Protein 5MUZ (pdb70)

Secondary structure (DSSP, 8-state):
--EEEEEE--SSS-BTTBEEEEEEETT-SS--EEEEEEEEETTEEEEEEEEEE-TTS-HHHHHHHHHHHHHHH-S-HHHHTT--GGG-EEEE-/--GGGEEEEEE--SSS-BTTBEEEEEEETT-SS--EEEEEEEEETTEEEEEEEEEE-TTS-HHHHHHHHHHHHHHH-S-HHHHTT--GGG-EEEE--

InterPro domains:
  IPR007099 RNA-directed RNA polymerase, negative-strand RNA virus [PS50525] (1105-1312)
  IPR010453 RNA polymerase, arenaviral [PF06317] (458-1581)
  IPR026382 RNA endonuclease, cap-snatching, arenaviral [PF17296] (30-170)

Nearest PDB structures (foldseek):
  5muz-assembly1_A  TM=1.011E+00  e=1.855E-19  CAS virus
  5muy-assembly1_B  TM=9.492E-01  e=3.548E-17  CAS virus
  5ts4-assembly3_C  TM=5.296E-01  e=3.325E-01  synthetic construct
  8bk2-assembly2_B  TM=4.021E-01  e=2.460E+00  Neisseria meningitidis serogroup B
  5muz-assembly1_A  TM=9.928E-01  e=2.607E-17  CAS virus

B-factor: mean 47.89, std 15.89, range [22.08, 108.82]

Solvent-accessible surface area: 10786 Å² total; per-residue (Å²): 125,134,29,62,83,36,119,20,10,42,18,138,126,46,14,141,41,73,8,3,19,2,0,10,36,129,144,29,173,56,27,7,2,0,8,3,43,7,45,105,71,183,94,37,23,82,16,109,5,30,0,3,0,30,116,73,88,74,32,79,100,6,3,87,62,0,23,123,18,0,49,118,77,16,100,60,50,115,9,1,77,139,11,116,66,79,93,14,91,53,61,84,111,112,40,88,100,101,9,53,68,121,117,80,15,41,18,129,134,54,76,185,44,85,10,33,17,26,0,5,41,124,118,25,202,77,102,2,11,0,34,2,62,4,43,108,66,181,62,30,26,72,13,91,5,45,0,18,0,39,113,72,85,67,30,97,111,0,0,76,61,0,3,86,3,0,6,54,87,9,93,59,21,82,9,1,4,35,10,32,68,78,73,16,125,54,69,83,94,186

Organism: NCBI:txid1223561

Sequence (190 aa):
NLFDYQFTGTPEEPIKGYWTTTISYRDSKPKKISLTIRQEFVEGGVESQAVLATVVGRPHLQDFLLLKRKHLEYSDYPESIDLIEFGDVKVIEKGDQNLFDYQFTGTPEEPIKGYWTTTISYRDSKPKISLTIRQEFVEGGVESQAVLATVVGRPHLQDFLLLKRKHLEYSDYPESIDLIEEFGDVKVIEKT

Foldseek 3Di:
DFKDKDKDADQVGHDVQKIKIKIWGPPDVVTFIKMWMWGDDPPGIAIAIETEEAPPDPQQVSCVVNLVVCLVVDPRNVNSVPDHPVRYHYHHD/DPCVQKDKDKAAAQVGADVQKIKIKIWGPPPVQIWIKMWIWGDDPPGIAIAIEIEGAPPDPVQVSVVVNLVVCLVVHPCNVNSVPDHPVRYHYHHDD

Radius of gyration: 17.19 Å; Cα contacts (8 Å, |Δi|>4): 342; chains: 2; bounding box: 42×49×37 Å

Structure (mmCIF, N/CA/C/O backbone):
data_5MUZ
#
_entry.id   5MUZ
#
_cell.length_a   74.830
_cell.length_b   42.870
_cell.length_c   70.830
_cell.angle_alpha   90.00
_cell.angle_beta   114.44
_cell.angle_gamma   90.00
#
_symmetry.space_group_name_H-M   'C 1 2 1'
#
loop_
_entity.id
_entity.type
_entity.pdbx_description
1 polymer 'L protein'
2 water water
#
loop_
_atom_site.group_PDB
_atom_site.id
_atom_site.type_symbol
_atom_site.label_atom_id
_atom_site.label_alt_id
_atom_site.label_comp_id
_atom_site.label_asym_id
_atom_site.label_entity_id
_atom_site.label_seq_id
_atom_site.pdbx_PDB_ins_code
_atom_site.Cartn_x
_atom_site.Cartn_y
_atom_site.Cartn_z
_atom_site.occupancy
_atom_site.B_iso_or_equiv
_atom_site.auth_seq_id
_atom_site.auth_comp_id
_atom_site.auth_asym_id
_atom_site.auth_atom_id
_atom_site.pdbx_PDB_model_num
ATOM 1 N N . ASN A 1 9 ? 39.396 -8.004 98.414 1.00 69.75 1800 ASN A N 1
ATOM 2 C CA . ASN A 1 9 ? 39.042 -7.459 97.112 1.00 64.69 1800 ASN A CA 1
ATOM 3 C C . ASN A 1 9 ? 38.254 -8.506 96.325 1.00 59.89 1800 ASN A C 1
ATOM 4 O O . ASN A 1 9 ? 37.933 -9.576 96.846 1.00 48.41 1800 ASN A O 1
ATOM 9 N N . LEU A 1 10 ? 37.955 -8.183 95.063 1.00 62.51 1801 LEU A N 1
ATOM 10 C CA . LEU A 1 10 ? 36.991 -8.917 94.248 1.00 68.00 1801 LEU A CA 1
ATOM 11 C C . LEU A 1 10 ? 37.600 -9.470 92.959 1.00 66.15 1801 LEU A C 1
ATOM 12 O O . LEU A 1 10 ? 36.869 -9.768 92.011 1.00 60.17 1801 LEU A O 1
ATOM 17 N N . PHE A 1 11 ? 38.919 -9.609 92.900 1.00 68.43 1802 PHE A N 1
ATOM 18 C CA . PHE A 1 11 ? 39.597 -10.053 91.691 1.00 63.92 1802 PHE A CA 1
ATOM 19 C C . PHE A 1 11 ? 40.684 -11.043 92.081 1.00 61.05 1802 PHE A C 1
ATOM 20 O O . PHE A 1 11 ? 41.229 -10.979 93.185 1.00 64.60 1802 PHE A O 1
ATOM 28 N N . ASP A 1 12 ? 40.982 -11.970 91.175 1.00 53.89 1803 ASP A N 1
ATOM 29 C CA . ASP A 1 12 ? 42.104 -12.880 91.353 1.00 51.23 1803 ASP A CA 1
ATOM 30 C C . ASP A 1 12 ? 43.269 -12.444 90.478 1.00 51.96 1803 ASP A C 1
ATOM 31 O O . ASP A 1 12 ? 43.074 -11.963 89.361 1.00 46.95 1803 ASP A O 1
ATOM 36 N N . TYR A 1 13 ? 44.481 -12.621 90.992 1.00 52.56 1804 TYR A N 1
ATOM 37 C CA . TYR A 1 13 ? 45.675 -12.080 90.366 1.00 47.87 1804 TYR A CA 1
ATOM 38 C C . TYR A 1 13 ? 46.730 -13.165 90.252 1.00 45.97 1804 TYR A C 1
ATOM 39 O O . TYR A 1 13 ? 46.887 -13.982 91.161 1.00 45.07 1804 TYR A O 1
ATOM 48 N N . GLN A 1 14 ? 47.453 -13.171 89.135 1.00 46.82 1805 GLN A N 1
ATOM 49 C CA . GLN A 1 14 ? 48.677 -13.948 89.053 1.00 46.06 1805 GLN A CA 1
ATOM 50 C C . GLN A 1 14 ? 49.645 -13.274 88.100 1.00 40.69 1805 GLN A C 1
ATOM 51 O O . GLN A 1 14 ? 49.248 -12.488 87.233 1.00 31.74 1805 GLN A O 1
ATOM 57 N N . PHE A 1 15 ? 50.920 -13.601 88.258 1.00 36.02 1806 PHE A N 1
ATOM 58 C CA . PHE A 1 15 ? 51.921 -13.138 87.317 1.00 36.85 1806 PHE A CA 1
ATOM 59 C C . PHE A 1 15 ? 52.963 -14.223 87.114 1.00 41.08 1806 PHE A C 1
ATOM 60 O O . PHE A 1 15 ? 53.196 -15.060 87.991 1.00 41.98 1806 PHE A O 1
ATOM 68 N N . THR A 1 16 ? 53.592 -14.205 85.944 1.00 37.65 1807 THR A N 1
ATOM 69 C CA . THR A 1 16 ? 54.680 -15.125 85.635 1.00 37.00 1807 THR A CA 1
ATOM 70 C C . THR A 1 16 ? 55.786 -14.310 84.991 1.00 38.27 1807 THR A C 1
ATOM 71 O O . THR A 1 16 ? 55.586 -13.744 83.909 1.00 35.70 1807 THR A O 1
ATOM 75 N N . GLY A 1 17 ? 56.936 -14.243 85.660 1.00 36.34 1808 GLY A N 1
ATOM 76 C CA . GLY A 1 17 ? 58.021 -13.386 85.246 1.00 37.47 1808 GLY A CA 1
ATOM 77 C C . GLY A 1 17 ? 57.810 -11.976 85.764 1.00 41.41 1808 GLY A C 1
ATOM 78 O O . GLY A 1 17 ? 56.735 -11.597 86.230 1.00 34.69 1808 GLY A O 1
ATOM 79 N N . THR A 1 18 ? 58.872 -11.191 85.685 1.00 37.22 1809 THR A N 1
ATOM 80 C CA . THR A 1 18 ? 58.908 -9.793 86.083 1.00 41.18 1809 THR A CA 1
ATOM 81 C C . THR A 1 18 ? 59.783 -9.038 85.099 1.00 40.24 1809 THR A C 1
ATOM 82 O O . THR A 1 18 ? 60.569 -9.650 84.367 1.00 42.72 1809 THR A O 1
ATOM 86 N N . PRO A 1 19 ? 59.689 -7.704 85.068 1.00 42.10 1810 PRO A N 1
ATOM 87 C CA . PRO A 1 19 ? 60.599 -6.930 84.205 1.00 37.55 1810 PRO A CA 1
ATOM 88 C C . PRO A 1 19 ? 62.071 -7.147 84.507 1.00 46.84 1810 PRO A C 1
ATOM 89 O O . PRO A 1 19 ? 62.888 -7.108 83.578 1.00 51.35 1810 PRO A O 1
ATOM 93 N N . GLU A 1 20 ? 62.442 -7.386 85.763 1.00 47.54 1811 GLU A N 1
ATOM 94 C CA . GLU A 1 20 ? 63.853 -7.607 86.054 1.00 58.03 1811 GLU A CA 1
ATOM 95 C C . GLU A 1 20 ? 64.276 -9.028 85.725 1.00 62.69 1811 GLU A C 1
ATOM 96 O O . GLU A 1 20 ? 65.450 -9.259 85.414 1.00 72.68 1811 GLU A O 1
ATOM 102 N N . GLU A 1 21 ? 63.355 -9.990 85.811 1.00 51.00 1812 GLU A N 1
ATOM 103 C CA . GLU A 1 21 ? 63.640 -11.388 85.488 1.00 53.85 1812 GLU A CA 1
ATOM 104 C C . GLU A 1 21 ? 62.610 -11.913 84.495 1.00 49.45 1812 GLU A C 1
ATOM 105 O O . GLU A 1 21 ? 61.776 -12.759 84.834 1.00 50.43 1812 GLU A O 1
ATOM 111 N N . PRO A 1 22 ? 62.637 -11.424 83.258 1.00 44.71 1813 PRO A N 1
ATOM 112 C CA . PRO A 1 22 ? 61.675 -11.895 82.259 1.00 40.55 1813 PRO A CA 1
ATOM 113 C C . PRO A 1 22 ? 61.921 -13.353 81.913 1.00 46.97 1813 PRO A C 1
ATOM 114 O O . PRO A 1 22 ? 63.014 -13.893 82.074 1.00 49.02 1813 PRO A O 1
ATOM 118 N N . ILE A 1 23 ? 60.873 -13.995 81.428 1.00 48.49 1814 ILE A N 1
ATOM 119 C CA . ILE A 1 23 ? 60.950 -15.370 80.956 1.00 49.79 1814 ILE A CA 1
ATOM 120 C C . ILE A 1 23 ? 61.046 -15.297 79.440 1.00 53.68 1814 ILE A C 1
ATOM 121 O O . ILE A 1 23 ? 60.068 -14.966 78.761 1.00 50.68 1814 ILE A O 1
ATOM 126 N N . LYS A 1 24 ? 62.239 -15.577 78.915 1.00 56.11 1815 LYS A N 1
ATOM 127 C CA . LYS A 1 24 ? 62.521 -15.453 77.488 1.00 55.05 1815 LYS A CA 1
ATOM 128 C C . LYS A 1 24 ? 62.109 -14.077 76.969 1.00 48.75 1815 LYS A C 1
ATOM 129 O O . LYS A 1 24 ? 61.500 -13.938 75.908 1.00 50.90 1815 LYS A O 1
ATOM 135 N N . GLY A 1 25 ? 62.434 -13.048 77.745 1.00 41.58 1816 GLY A N 1
ATOM 136 C CA . GLY A 1 25 ? 62.196 -11.674 77.364 1.00 47.14 1816 GLY A CA 1
ATOM 137 C C . GLY A 1 25 ? 60.807 -11.140 77.640 1.00 45.80 1816 GLY A C 1
ATOM 138 O O . GLY A 1 25 ? 60.558 -9.961 77.369 1.00 46.37 1816 GLY A O 1
ATOM 139 N N . TYR A 1 26 ? 59.905 -11.948 78.188 1.00 45.68 1817 TYR A N 1
ATOM 140 C CA . TYR A 1 26 ? 58.525 -11.546 78.425 1.00 39.36 1817 TYR A CA 1
ATOM 141 C C . TYR A 1 26 ? 58.187 -11.660 79.901 1.00 32.62 1817 TYR A C 1
ATOM 142 O O . TYR A 1 26 ? 58.781 -12.452 80.635 1.00 36.36 1817 TYR A O 1
ATOM 151 N N . TRP A 1 27 ? 57.194 -10.878 80.323 1.00 36.11 1818 TRP A N 1
ATOM 152 C CA . TRP A 1 27 ? 56.507 -11.134 81.580 1.00 29.91 1818 TRP A CA 1
ATOM 153 C C . TRP A 1 27 ? 55.011 -10.901 81.396 1.00 31.43 1818 TRP A C 1
ATOM 154 O O . TRP A 1 27 ? 54.583 -10.125 80.538 1.00 30.54 1818 TRP A O 1
ATOM 165 N N . THR A 1 28 ? 54.221 -11.592 82.201 1.00 28.52 1819 THR A N 1
ATOM 166 C CA . THR A 1 28 ? 52.780 -11.600 82.029 1.00 30.02 1819 THR A CA 1
ATOM 167 C C . THR A 1 28 ? 52.074 -11.412 83.364 1.00 30.72 1819 THR A C 1
ATOM 168 O O . THR A 1 28 ? 52.557 -11.874 84.405 1.00 30.79 1819 THR A O 1
ATOM 172 N N . THR A 1 29 ? 50.919 -10.733 83.334 1.00 25.33 1820 THR A N 1
ATOM 173 C CA . THR A 1 29 ? 50.053 -10.601 84.502 1.00 24.45 1820 THR A CA 1
ATOM 174 C C . THR A 1 29 ? 48.631 -10.944 84.057 1.00 28.43 1820 THR A C 1
ATOM 175 O O . THR A 1 29 ? 48.243 -10.621 82.936 1.00 27.23 1820 THR A O 1
ATOM 179 N N . THR A 1 30 ? 47.877 -11.622 84.917 1.00 29.60 1821 THR A N 1
ATOM 180 C CA . THR A 1 30 ? 46.501 -12.005 84.616 1.00 34.29 1821 THR A CA 1
ATOM 181 C C . THR A 1 30 ? 45.617 -11.591 85.774 1.00 33.21 1821 THR A C 1
ATOM 182 O O . THR A 1 30 ? 45.954 -11.834 86.937 1.00 34.77 1821 THR A O 1
ATOM 186 N N . ILE A 1 31 ? 44.499 -10.949 85.462 1.00 27.20 1822 ILE A N 1
ATOM 187 C CA . ILE A 1 31 ? 43.547 -10.508 86.468 1.00 29.72 1822 ILE A CA 1
ATOM 188 C C . ILE A 1 31 ? 42.202 -11.028 85.995 1.00 34.31 1822 ILE A C 1
ATOM 189 O O . ILE A 1 31 ? 41.917 -10.997 84.795 1.00 34.01 1822 ILE A O 1
ATOM 194 N N . SER A 1 32 ? 41.422 -11.589 86.911 1.00 44.05 1823 SER A N 1
ATOM 195 C CA . SER A 1 32 ? 40.188 -12.248 86.520 1.00 46.19 1823 SER A CA 1
ATOM 196 C C . SER A 1 32 ? 39.110 -12.006 87.560 1.00 49.47 1823 SER A C 1
ATOM 197 O O . SER A 1 32 ? 39.381 -11.697 88.726 1.00 39.48 1823 SER A O 1
ATOM 200 N N . TYR A 1 33 ? 37.870 -12.134 87.101 1.00 56.16 1824 TYR A N 1
ATOM 201 C CA . TYR A 1 33 ? 36.721 -12.125 87.986 1.00 54.08 1824 TYR A CA 1
ATOM 202 C C . TYR A 1 33 ? 36.756 -13.371 88.863 1.00 49.22 1824 TYR A C 1
ATOM 203 O O . TYR A 1 33 ? 36.728 -14.494 88.344 1.00 42.34 1824 TYR A O 1
ATOM 212 N N . ARG A 1 34 ? 36.791 -13.174 90.182 1.00 50.64 1825 ARG A N 1
ATOM 213 C CA . ARG A 1 34 ? 36.799 -14.302 91.109 1.00 64.54 1825 ARG A CA 1
ATOM 214 C C . ARG A 1 34 ? 35.577 -15.186 90.873 1.00 71.22 1825 ARG A C 1
ATOM 215 O O . ARG A 1 34 ? 34.450 -14.693 90.722 1.00 63.14 1825 ARG A O 1
ATOM 223 N N . ASP A 1 35 ? 35.821 -16.497 90.825 1.00 72.86 1826 ASP A N 1
ATOM 224 C CA . ASP A 1 35 ? 34.812 -17.544 90.677 1.00 74.42 1826 ASP A CA 1
ATOM 225 C C . ASP A 1 35 ? 34.177 -17.594 89.288 1.00 61.61 1826 ASP A C 1
ATOM 226 O O . ASP A 1 35 ? 33.100 -18.175 89.127 1.00 62.49 1826 ASP A O 1
ATOM 231 N N . SER A 1 36 ? 34.806 -17.018 88.265 1.00 55.64 1827 SER A N 1
ATOM 232 C CA . SER A 1 36 ? 34.259 -17.092 86.911 1.00 64.42 1827 SER A CA 1
ATOM 233 C C . SER A 1 36 ? 34.501 -18.470 86.303 1.00 64.23 1827 SER A C 1
ATOM 234 O O . SER A 1 36 ? 35.652 -18.896 86.169 1.00 69.78 1827 SER A O 1
ATOM 237 N N . LYS A 1 37 ? 33.430 -19.158 85.917 1.00 62.99 1828 LYS A N 1
ATOM 238 C CA . LYS A 1 37 ? 33.565 -20.349 85.075 1.00 68.21 1828 LYS A CA 1
ATOM 239 C C . LYS A 1 37 ? 32.355 -20.428 84.140 1.00 76.66 1828 LYS A C 1
ATOM 240 O O . LYS A 1 37 ? 31.208 -20.430 84.592 1.00 84.05 1828 LYS A O 1
ATOM 246 N N . PRO A 1 38 ? 32.615 -20.457 82.816 1.00 74.31 1829 PRO A N 1
ATOM 247 C CA . PRO A 1 38 ? 33.964 -20.311 82.235 1.00 67.13 1829 PRO A CA 1
ATOM 248 C C . PRO A 1 38 ? 34.587 -18.952 82.570 1.00 56.81 1829 PRO A C 1
ATOM 249 O O . PRO A 1 38 ? 33.901 -17.961 82.811 1.00 54.95 1829 PRO A O 1
ATOM 253 N N . LYS A 1 39 ? 35.912 -18.953 82.627 1.00 51.22 1830 LYS A N 1
ATOM 254 C CA A LYS A 1 39 ? 36.643 -17.903 83.325 0.48 46.99 18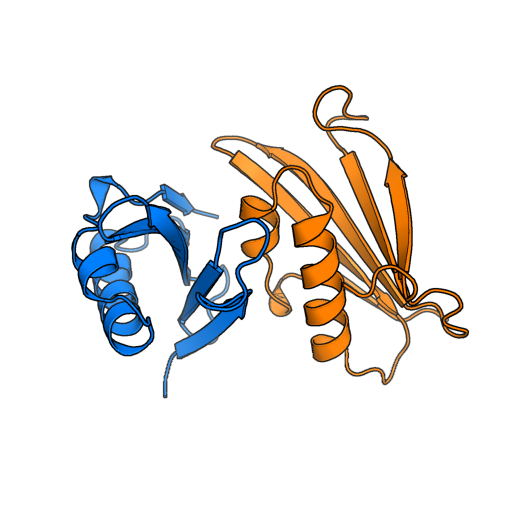30 LYS A CA 1
ATOM 255 C CA B LYS A 1 39 ? 36.661 -17.911 83.312 0.52 46.91 1830 LYS A CA 1
ATOM 256 C C . LYS A 1 39 ? 36.691 -16.603 82.534 1.00 40.77 1830 LYS A C 1
ATOM 257 O O . LYS A 1 39 ? 36.932 -16.597 81.325 1.00 51.58 1830 LYS A O 1
ATOM 268 N N . ILE A 1 40 ? 36.483 -15.487 83.240 1.00 42.61 1831 ILE A N 1
ATOM 269 C CA . ILE A 1 40 ? 36.606 -14.156 82.650 1.00 37.13 1831 ILE A CA 1
ATOM 270 C C . ILE A 1 40 ? 37.912 -13.538 83.154 1.00 35.27 1831 ILE A C 1
ATOM 271 O O . ILE A 1 40 ? 38.038 -13.165 84.330 1.00 38.26 1831 ILE A O 1
ATOM 276 N N . SER A 1 41 ? 38.869 -13.380 82.254 1.00 34.21 1832 SER A N 1
ATOM 277 C CA . SER A 1 41 ? 40.201 -12.938 82.646 1.00 34.79 1832 SER A CA 1
ATOM 278 C C . SER A 1 41 ? 40.806 -12.080 81.549 1.00 31.31 1832 SER A C 1
ATOM 279 O O . SER A 1 41 ? 40.481 -12.243 80.379 1.00 30.77 1832 SER A O 1
ATOM 282 N N . LEU A 1 42 ? 41.713 -11.175 81.931 1.00 27.21 1833 LEU A N 1
ATOM 283 C CA . LEU A 1 42 ? 42.498 -10.416 80.972 1.00 23.42 1833 LEU A CA 1
ATOM 284 C C . LEU A 1 42 ? 43.967 -10.669 81.255 1.00 27.86 1833 LEU A C 1
ATOM 285 O O . LEU A 1 42 ? 44.412 -10.515 82.401 1.00 29.43 1833 LEU A O 1
ATOM 290 N N . THR A 1 43 ? 44.705 -11.095 80.241 1.00 27.32 1834 THR A N 1
ATOM 291 C CA . THR A 1 43 ? 46.125 -11.384 80.411 1.00 29.29 1834 THR A CA 1
ATOM 292 C C . THR A 1 43 ? 46.925 -10.368 79.615 1.00 36.38 1834 THR A C 1
ATOM 293 O O . THR A 1 43 ? 46.653 -10.163 78.432 1.00 32.58 1834 THR A O 1
ATOM 297 N N . ILE A 1 44 ? 47.898 -9.721 80.260 1.00 33.50 1835 ILE A N 1
ATOM 298 C CA . ILE A 1 44 ? 48.725 -8.717 79.599 1.00 30.15 1835 ILE A CA 1
ATOM 299 C C . ILE A 1 44 ? 50.150 -9.239 79.568 1.00 30.92 1835 ILE A C 1
ATOM 300 O O . ILE A 1 44 ? 50.727 -9.520 80.625 1.00 29.33 1835 ILE A O 1
ATOM 305 N N . ARG A 1 45 ? 50.716 -9.353 78.366 1.00 28.03 1836 ARG A N 1
ATOM 306 C CA . ARG A 1 45 ? 52.097 -9.771 78.158 1.00 30.90 1836 ARG A CA 1
ATOM 307 C C . ARG A 1 45 ? 52.931 -8.567 77.745 1.00 33.74 1836 ARG A C 1
ATOM 308 O O . ARG A 1 45 ? 52.554 -7.834 76.821 1.00 31.69 1836 ARG A O 1
ATOM 316 N N . GLN A 1 46 ? 54.082 -8.384 78.403 1.00 34.31 1837 GLN A N 1
ATOM 317 C CA . GLN A 1 46 ? 54.928 -7.224 78.172 1.00 32.19 1837 GLN A CA 1
ATOM 318 C C . GLN A 1 46 ? 56.344 -7.646 77.819 1.00 36.43 1837 GLN A C 1
ATOM 319 O O . GLN A 1 46 ? 56.810 -8.732 78.182 1.00 36.50 1837 GLN A O 1
ATOM 325 N N . GLU A 1 47 ? 57.004 -6.781 77.063 1.00 35.96 1838 GLU A N 1
ATOM 326 C CA . GLU A 1 47 ? 58.409 -6.946 76.735 1.00 38.91 1838 GLU A CA 1
ATOM 327 C C . GLU A 1 47 ? 59.011 -5.572 76.501 1.00 41.10 1838 GLU A C 1
ATOM 328 O O . GLU A 1 47 ? 58.325 -4.644 76.058 1.00 40.03 1838 GLU A O 1
ATOM 334 N N . PHE A 1 48 ? 60.311 -5.470 76.771 1.00 47.00 1839 PHE A N 1
ATOM 335 C CA . PHE A 1 48 ? 61.059 -4.256 76.484 1.00 47.43 1839 PHE A CA 1
ATOM 336 C C . PHE A 1 48 ? 61.329 -4.118 74.992 1.00 51.23 1839 PHE A C 1
ATOM 337 O O . PHE A 1 48 ? 61.712 -5.080 74.317 1.00 56.92 1839 PHE A O 1
ATOM 345 N N . VAL A 1 49 ? 61.127 -2.909 74.483 1.00 52.70 1840 VAL A N 1
ATOM 346 C CA . VAL A 1 49 ? 61.536 -2.533 73.140 1.00 61.24 1840 VAL A CA 1
ATOM 347 C C . VAL A 1 49 ? 62.300 -1.225 73.295 1.00 66.95 1840 VAL A C 1
ATOM 348 O O . VAL A 1 49 ? 62.327 -0.634 74.373 1.00 74.68 1840 VAL A O 1
ATOM 352 N N . GLU A 1 50 ? 62.919 -0.765 72.211 1.00 70.02 1841 GLU A N 1
ATOM 353 C CA . GLU A 1 50 ? 63.682 0.473 72.309 1.00 65.44 1841 GLU A CA 1
ATOM 354 C C . GLU A 1 50 ? 62.762 1.626 72.664 1.00 60.28 1841 GLU A C 1
ATOM 355 O O . GLU A 1 50 ? 61.801 1.912 71.944 1.00 59.23 1841 GLU A O 1
ATOM 361 N N . GLY A 1 51 ? 63.048 2.269 73.794 1.00 58.20 1842 GLY A N 1
ATOM 362 C CA . GLY A 1 51 ? 62.303 3.422 74.242 1.00 53.31 1842 GLY A CA 1
ATOM 363 C C . GLY A 1 51 ? 61.135 3.143 75.164 1.00 49.05 1842 GLY A C 1
ATOM 364 O O . GLY A 1 51 ? 60.531 4.094 75.667 1.00 52.21 1842 GLY A O 1
ATOM 365 N N . GLY A 1 52 ? 60.815 1.883 75.438 1.00 55.36 1843 GLY A N 1
ATOM 366 C CA . GLY A 1 52 ? 59.692 1.620 76.327 1.00 46.16 1843 GLY A CA 1
ATOM 367 C C . GLY A 1 52 ? 59.360 0.149 76.428 1.00 48.45 1843 GLY A C 1
ATOM 368 O O . GLY A 1 52 ? 60.226 -0.716 76.259 1.00 49.19 1843 GLY A O 1
ATOM 369 N N . VAL A 1 53 ? 58.096 -0.115 76.747 1.00 51.60 1844 VAL A N 1
ATOM 370 C CA . VAL A 1 53 ? 57.557 -1.456 76.923 1.00 48.85 1844 VAL A CA 1
ATOM 371 C C . VAL A 1 53 ? 56.390 -1.659 75.963 1.00 39.82 1844 VAL A C 1
ATOM 372 O O . VAL A 1 53 ? 55.574 -0.752 75.767 1.00 41.38 1844 VAL A O 1
ATOM 376 N N . GLU A 1 54 ? 56.314 -2.842 75.355 1.00 43.11 1845 GLU A N 1
ATOM 377 C CA . GLU A 1 54 ? 55.224 -3.187 74.447 1.00 47.50 1845 GLU A CA 1
ATOM 378 C C . GLU A 1 54 ? 54.301 -4.207 75.104 1.00 39.68 1845 GLU A C 1
ATOM 379 O O . GLU A 1 54 ? 54.764 -5.252 75.571 1.00 35.04 1845 GLU A O 1
ATOM 385 N N . SER A 1 55 ? 52.999 -3.917 75.094 1.00 36.63 1846 SER A N 1
ATOM 386 C CA . SER A 1 55 ? 51.982 -4.720 75.764 1.00 30.89 1846 SER A CA 1
ATOM 387 C C . SER A 1 55 ? 51.003 -5.342 74.776 1.00 34.38 1846 SER A C 1
ATOM 388 O O . SER A 1 55 ? 50.580 -4.691 73.815 1.00 38.50 1846 SER A O 1
ATOM 391 N N . GLN A 1 56 ? 50.649 -6.608 75.026 1.00 36.46 1847 GLN A N 1
ATOM 392 C CA . GLN A 1 56 ? 49.659 -7.368 74.268 1.00 36.22 1847 GLN A CA 1
ATOM 393 C C . GLN A 1 56 ? 48.627 -7.965 75.223 1.00 38.34 1847 GLN A C 1
ATOM 394 O O . GLN A 1 56 ? 48.993 -8.492 76.278 1.00 39.63 1847 GLN A O 1
ATOM 400 N N . ALA A 1 57 ? 47.344 -7.914 74.846 1.00 34.47 1848 ALA A N 1
ATOM 401 C CA . ALA A 1 57 ? 46.239 -8.292 75.733 1.00 32.36 1848 ALA A CA 1
ATOM 402 C C . ALA A 1 57 ? 45.415 -9.434 75.149 1.00 34.86 1848 ALA A C 1
ATOM 403 O O . ALA A 1 57 ? 45.139 -9.457 73.948 1.00 35.39 1848 ALA A O 1
ATOM 405 N N . VAL A 1 58 ? 45.037 -10.386 76.001 1.00 33.40 1849 VAL A N 1
ATOM 406 C CA . VAL A 1 58 ? 44.148 -11.486 75.623 1.00 31.09 1849 VAL A CA 1
ATOM 407 C C . VAL A 1 58 ? 43.008 -11.509 76.631 1.00 30.79 1849 VAL A C 1
ATOM 408 O O . VAL A 1 58 ? 43.251 -11.598 77.845 1.00 31.59 1849 VAL A O 1
ATOM 412 N N . LEU A 1 59 ? 41.777 -11.379 76.140 1.00 29.39 1850 LEU A N 1
ATOM 413 C CA . 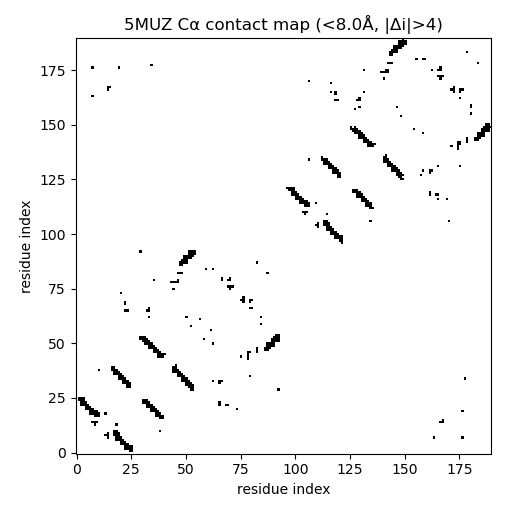LEU A 1 59 ? 40.579 -11.451 76.962 1.00 31.91 1850 LEU A CA 1
ATOM 414 C C . LEU A 1 59 ? 39.980 -12.839 76.759 1.00 31.48 1850 LEU A C 1
ATOM 415 O O . LEU A 1 59 ? 39.482 -13.148 75.673 1.00 32.53 1850 LEU A O 1
ATOM 420 N N . ALA A 1 60 ? 40.070 -13.683 77.780 1.00 31.24 1851 ALA A N 1
ATOM 421 C CA . ALA A 1 60 ? 39.427 -14.987 77.754 1.00 34.29 1851 ALA A CA 1
ATOM 422 C C . ALA A 1 60 ? 38.081 -14.843 78.453 1.00 36.54 1851 ALA A C 1
ATOM 423 O O . ALA A 1 60 ? 38.018 -14.363 79.587 1.00 33.57 1851 ALA A O 1
ATOM 425 N N . THR A 1 61 ? 37.009 -15.214 77.764 1.00 34.30 1852 THR A N 1
ATOM 426 C CA . THR A 1 61 ? 35.680 -14.878 78.260 1.00 29.77 1852 THR A CA 1
ATOM 427 C C . THR A 1 61 ? 34.694 -15.883 77.666 1.00 43.59 1852 THR A C 1
ATOM 428 O O . THR A 1 61 ? 35.075 -16.999 77.290 1.00 39.71 1852 THR A O 1
ATOM 432 N N . VAL A 1 62 ? 33.428 -15.496 77.570 1.00 44.01 1853 VAL A N 1
ATOM 433 C CA . VAL A 1 62 ? 32.385 -16.407 77.123 1.00 47.49 1853 VAL A CA 1
ATOM 434 C C . VAL A 1 62 ? 31.470 -15.659 76.177 1.00 39.62 1853 VAL A C 1
ATOM 435 O O . VAL A 1 62 ? 31.384 -14.432 76.200 1.00 42.66 1853 VAL A O 1
ATOM 439 N N . VAL A 1 63 ? 30.791 -16.426 75.317 1.00 41.83 1854 VAL A N 1
ATOM 440 C CA . VAL A 1 63 ? 29.845 -15.860 74.372 1.00 52.33 1854 VAL A CA 1
ATOM 441 C C . VAL A 1 63 ? 28.745 -15.134 75.135 1.00 48.91 1854 VAL A C 1
ATOM 442 O O . VAL A 1 63 ? 28.255 -15.615 76.162 1.00 50.69 1854 VAL A O 1
ATOM 446 N N . GLY A 1 64 ? 28.381 -13.947 74.654 1.00 46.21 1855 GLY A N 1
ATOM 447 C CA . GLY A 1 64 ? 27.291 -13.163 75.206 1.00 52.37 1855 GLY A CA 1
ATOM 448 C C . GLY A 1 64 ? 27.718 -12.018 76.114 1.00 54.74 1855 GLY A C 1
ATOM 449 O O . GLY A 1 64 ? 26.949 -11.056 76.279 1.00 52.44 1855 GLY A O 1
ATOM 450 N N . ARG A 1 65 ? 28.927 -12.075 76.681 1.00 50.56 1856 ARG A N 1
ATOM 451 C CA . ARG A 1 65 ? 29.352 -11.048 77.617 1.00 42.42 1856 ARG A CA 1
ATOM 452 C C . ARG A 1 65 ? 29.615 -9.750 76.875 1.00 43.06 1856 ARG A C 1
ATOM 453 O O . ARG A 1 65 ? 29.877 -9.757 75.674 1.00 47.06 1856 ARG A O 1
ATOM 461 N N . PRO A 1 66 ? 29.532 -8.515 77.628 1.00 46.06 1857 PRO A N 1
ATOM 462 C CA . PRO A 1 66 ? 29.861 -7.231 76.987 1.00 47.01 1857 PRO A CA 1
ATOM 463 C C . PRO A 1 66 ? 31.370 -7.034 77.000 1.00 44.66 1857 PRO A C 1
ATOM 464 O O . PRO A 1 66 ? 31.933 -6.349 77.853 1.00 45.61 1857 PRO A O 1
ATOM 468 N N . HIS A 1 67 ? 32.020 -7.633 75.996 1.00 42.44 1858 HIS A N 1
ATOM 469 C CA . HIS A 1 67 ? 33.481 -7.725 75.985 1.00 39.64 1858 HIS A CA 1
ATOM 470 C C . HIS A 1 67 ? 34.150 -6.362 76.155 1.00 40.53 1858 HIS A C 1
ATOM 471 O O . HIS A 1 67 ? 35.210 -6.250 76.800 1.00 36.39 1858 HIS A O 1
ATOM 478 N N . LEU A 1 68 ? 33.557 -5.309 75.588 1.00 39.05 1859 LEU A N 1
ATOM 479 C CA . LEU A 1 68 ? 34.174 -3.990 75.691 1.00 40.58 1859 LEU A CA 1
ATOM 480 C C . LEU A 1 68 ? 34.249 -3.537 77.138 1.00 35.07 1859 LEU A C 1
ATOM 481 O O . LEU A 1 68 ? 35.303 -3.103 77.610 1.00 38.15 1859 LEU A O 1
ATOM 486 N N . GLN A 1 69 ? 33.139 -3.663 77.860 1.00 38.47 1860 GLN A N 1
ATOM 487 C CA . GLN A 1 69 ? 33.075 -3.223 79.249 1.00 41.83 1860 GLN A CA 1
ATOM 488 C C . GLN A 1 69 ? 33.902 -4.117 80.162 1.00 36.71 1860 GLN A C 1
ATOM 489 O O . GLN A 1 69 ? 34.576 -3.614 81.067 1.00 36.61 1860 GLN A O 1
ATOM 495 N N . ASP A 1 70 ? 33.835 -5.442 79.971 1.00 34.79 1861 ASP A N 1
ATOM 496 C CA . ASP A 1 70 ? 34.745 -6.330 80.693 1.00 32.90 1861 ASP A CA 1
ATOM 497 C C . ASP A 1 70 ? 36.187 -5.923 80.477 1.00 34.69 1861 ASP A C 1
ATOM 498 O O . ASP A 1 70 ? 36.978 -5.857 81.430 1.00 33.02 1861 ASP A O 1
ATOM 503 N N . PHE A 1 71 ? 36.552 -5.657 79.219 1.00 31.89 1862 PHE A N 1
ATOM 504 C CA . PHE A 1 71 ? 37.919 -5.259 78.924 1.00 35.07 1862 PHE A CA 1
ATOM 505 C C . PHE A 1 71 ? 38.280 -3.976 79.655 1.00 38.12 1862 PHE A C 1
ATOM 506 O O . PHE A 1 71 ? 39.355 -3.875 80.249 1.00 31.87 1862 PHE A O 1
ATOM 514 N N . LEU A 1 72 ? 37.401 -2.978 79.607 1.00 39.10 1863 LEU A N 1
ATOM 515 C CA . LEU A 1 72 ? 37.702 -1.705 80.256 1.00 34.08 1863 LEU A CA 1
ATOM 516 C C . LEU A 1 72 ? 37.863 -1.881 81.758 1.00 37.86 1863 LEU A C 1
ATOM 517 O O . LEU A 1 72 ? 38.755 -1.273 82.368 1.00 39.22 1863 LEU A O 1
ATOM 522 N N . LEU A 1 73 ? 37.054 -2.755 82.364 1.00 34.06 1864 LEU A N 1
ATOM 523 C CA . LEU A 1 73 ? 37.126 -2.9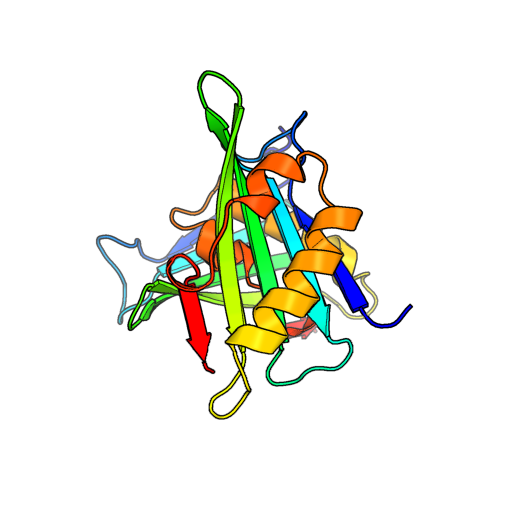23 83.806 1.00 41.60 1864 LEU A CA 1
ATOM 524 C C . LEU A 1 73 ? 38.393 -3.663 84.200 1.00 40.70 1864 LEU A C 1
ATOM 525 O O . LEU A 1 73 ? 39.129 -3.224 85.090 1.00 35.55 1864 LEU A O 1
ATOM 530 N N . LEU A 1 74 ? 38.698 -4.759 83.513 1.00 35.96 1865 LEU A N 1
ATOM 531 C CA . LEU A 1 74 ? 39.942 -5.454 83.812 1.00 35.23 1865 LEU A CA 1
ATOM 532 C C . LEU A 1 74 ? 41.142 -4.598 83.439 1.00 37.36 1865 LEU A C 1
ATOM 533 O O . LEU A 1 74 ? 42.198 -4.701 84.074 1.00 33.71 1865 LEU A O 1
ATOM 538 N N . LYS A 1 75 ? 41.003 -3.732 82.429 1.00 31.43 1866 LYS A N 1
ATOM 539 C CA . LYS A 1 75 ? 42.123 -2.856 82.084 1.00 32.18 1866 LYS A CA 1
ATOM 540 C C . LYS A 1 75 ? 42.439 -1.884 83.213 1.00 33.90 1866 LYS A C 1
ATOM 541 O O . LYS A 1 75 ? 43.613 -1.620 83.503 1.00 36.62 1866 LYS A O 1
ATOM 547 N N . ARG A 1 76 ? 41.412 -1.338 83.861 1.00 32.97 1867 ARG A N 1
ATOM 548 C CA . ARG A 1 76 ? 41.672 -0.457 84.992 1.00 41.35 1867 ARG A CA 1
ATOM 549 C C . ARG A 1 76 ? 42.397 -1.202 86.109 1.00 46.14 1867 ARG A C 1
ATOM 550 O O . ARG A 1 76 ? 43.287 -0.645 86.761 1.00 46.16 1867 ARG A O 1
ATOM 558 N N . LYS A 1 77 ? 42.042 -2.470 86.341 1.00 44.99 1868 LYS A N 1
ATOM 559 C CA . LYS A 1 77 ? 42.718 -3.203 87.402 1.00 42.55 1868 LYS A CA 1
ATOM 560 C C . LYS A 1 77 ? 44.149 -3.512 87.015 1.00 42.97 1868 LYS A C 1
ATOM 561 O O . LYS A 1 77 ? 45.040 -3.545 87.877 1.00 41.90 1868 LYS A O 1
ATOM 567 N N . HIS A 1 78 ? 44.391 -3.716 85.723 1.00 36.74 1869 HIS A N 1
ATOM 568 C CA . HIS A 1 78 ? 45.762 -3.883 85.266 1.00 30.25 1869 HIS A CA 1
ATOM 569 C C . HIS A 1 78 ? 46.559 -2.606 85.433 1.00 38.55 1869 HIS A C 1
ATOM 570 O O . HIS A 1 78 ? 47.765 -2.661 85.726 1.00 38.03 1869 HIS A O 1
ATOM 577 N N . LEU A 1 79 ? 45.918 -1.445 85.250 1.00 27.40 1870 LEU A N 1
ATOM 578 C CA . LEU A 1 79 ? 46.654 -0.193 85.394 1.00 37.87 1870 LEU A CA 1
ATOM 579 C C . LEU A 1 79 ? 47.188 -0.035 86.813 1.00 38.38 1870 LEU A C 1
ATOM 580 O O . LEU A 1 79 ? 48.300 0.479 87.021 1.00 39.68 1870 LEU A O 1
ATOM 585 N N . GLU A 1 80 ? 46.410 -0.473 87.797 1.00 32.78 1871 GLU A N 1
ATOM 586 C CA . GLU A 1 80 ? 46.796 -0.365 89.203 1.00 31.58 1871 GLU A CA 1
ATOM 587 C C . GLU A 1 80 ? 47.801 -1.422 89.628 1.00 36.48 1871 GLU A C 1
ATOM 588 O O . GLU A 1 80 ? 48.505 -1.216 90.623 1.00 37.09 1871 GLU A O 1
ATOM 594 N N . TYR A 1 81 ? 47.876 -2.537 88.907 1.00 37.61 1872 TYR A N 1
ATOM 595 C CA . TYR A 1 81 ? 48.674 -3.701 89.267 1.00 38.87 1872 TYR A CA 1
ATOM 596 C C . TYR A 1 81 ? 49.961 -3.822 88.460 1.00 50.62 1872 TYR A C 1
ATOM 597 O O . TYR A 1 81 ? 50.919 -4.431 88.947 1.00 54.23 1872 TYR A O 1
ATOM 606 N N . SER A 1 82 ? 50.013 -3.275 87.242 1.00 49.65 1873 SER A N 1
ATOM 607 C CA . SER A 1 82 ? 51.203 -3.394 86.406 1.00 59.01 1873 SER A CA 1
ATOM 608 C C . SER A 1 82 ? 52.301 -2.425 86.815 1.00 63.65 1873 SER A C 1
ATOM 609 O O . SER A 1 82 ? 52.072 -1.429 87.505 1.00 68.17 1873 SER A O 1
ATOM 612 N N . ASP A 1 83 ? 53.504 -2.697 86.298 1.00 62.76 1874 ASP A N 1
ATOM 613 C CA . ASP A 1 83 ? 54.671 -1.863 86.544 1.00 62.17 1874 ASP A CA 1
ATOM 614 C C . ASP A 1 83 ? 54.881 -0.808 85.470 1.00 58.67 1874 ASP A C 1
ATOM 615 O O . ASP A 1 83 ? 55.659 0.136 85.689 1.00 53.24 1874 ASP A O 1
ATOM 620 N N . TYR A 1 84 ? 54.239 -0.971 84.313 1.00 47.15 1875 TYR A N 1
ATOM 621 C CA . TYR A 1 84 ? 54.301 -0.012 83.213 1.00 42.71 1875 TYR A CA 1
ATOM 622 C C . TYR A 1 84 ? 52.888 0.311 82.748 1.00 42.72 1875 TYR A C 1
ATOM 623 O O . TYR A 1 84 ? 52.487 -0.051 81.635 1.00 41.94 1875 TYR A O 1
ATOM 632 N N . PRO A 1 85 ? 52.102 1.002 83.578 1.00 39.96 1876 PRO A N 1
ATOM 633 C CA . PRO A 1 85 ? 50.715 1.300 83.178 1.00 38.45 1876 PRO A CA 1
ATOM 634 C C . PRO A 1 85 ? 50.612 2.137 81.913 1.00 38.90 1876 PRO A C 1
ATOM 635 O O . PRO A 1 85 ? 49.634 2.000 81.172 1.00 38.67 1876 PRO A O 1
ATOM 639 N N . GLU A 1 86 ? 51.577 3.028 81.655 1.00 42.51 1877 GLU A N 1
ATOM 640 C CA . GLU A 1 86 ? 51.539 3.813 80.421 1.00 43.00 1877 GLU A CA 1
ATOM 641 C C . GLU A 1 86 ? 51.462 2.917 79.190 1.00 43.14 1877 GLU A C 1
ATOM 642 O O . GLU A 1 86 ? 50.858 3.299 78.179 1.00 43.12 1877 GLU A O 1
ATOM 648 N N . SER A 1 87 ? 52.108 1.752 79.236 1.00 41.47 1878 SER A N 1
ATOM 649 C CA . SER A 1 87 ? 52.095 0.858 78.082 1.00 44.82 1878 SER A CA 1
ATOM 650 C C . SER A 1 87 ? 50.773 0.117 77.962 1.00 46.66 1878 SER A C 1
ATOM 651 O O . SER A 1 87 ? 50.335 -0.186 76.847 1.00 43.49 1878 SER A O 1
ATOM 654 N N . ILE A 1 88 ? 50.151 -0.218 79.093 1.00 39.10 1879 ILE A N 1
ATOM 655 C CA . ILE A 1 88 ? 48.852 -0.874 79.040 1.00 32.61 1879 ILE A CA 1
ATOM 656 C C . ILE A 1 88 ? 47.785 0.113 78.625 1.00 40.28 1879 ILE A C 1
ATOM 657 O O . ILE A 1 88 ? 46.848 -0.245 77.895 1.00 36.30 1879 ILE A O 1
ATOM 662 N N . ASP A 1 89 ? 47.926 1.374 79.044 1.00 37.71 1880 ASP A N 1
ATOM 663 C CA . ASP A 1 89 ? 46.915 2.375 78.735 1.00 43.88 1880 ASP A CA 1
ATOM 664 C C . ASP A 1 89 ? 46.738 2.570 77.239 1.00 39.34 1880 ASP A C 1
ATOM 665 O O . ASP A 1 89 ? 45.698 3.079 76.813 1.00 47.85 1880 ASP A O 1
ATOM 670 N N . LEU A 1 90 ? 47.747 2.222 76.446 1.00 45.59 1881 LEU A N 1
ATOM 671 C CA . LEU A 1 90 ? 47.673 2.367 75.001 1.00 41.93 1881 LEU A CA 1
ATOM 672 C C . LEU A 1 90 ? 46.839 1.285 74.329 1.00 47.44 1881 LEU A C 1
ATOM 673 O O . LEU A 1 90 ? 46.440 1.467 73.170 1.00 46.16 1881 LEU A O 1
ATOM 678 N N . ILE A 1 91 ? 46.552 0.172 75.012 1.00 41.85 1882 ILE A N 1
ATOM 679 C CA . ILE A 1 91 ? 45.802 -0.899 74.368 1.00 37.61 1882 ILE A CA 1
ATOM 680 C C . ILE A 1 91 ? 44.352 -0.475 74.209 1.00 43.80 1882 ILE A C 1
ATOM 681 O O . ILE A 1 91 ? 43.685 -0.085 75.179 1.00 46.00 1882 ILE A O 1
ATOM 686 N N . GLU A 1 92 ? 43.863 -0.530 72.978 1.00 43.06 1883 GLU A N 1
ATOM 687 C CA . GLU A 1 92 ? 42.456 -0.338 72.687 1.00 52.04 1883 GLU A CA 1
ATOM 688 C C . GLU A 1 92 ? 41.823 -1.688 72.387 1.00 45.82 1883 GLU A C 1
ATOM 689 O O . GLU A 1 92 ? 42.502 -2.640 71.984 1.00 36.53 1883 GLU A O 1
ATOM 695 N N . PHE A 1 93 ? 40.502 -1.747 72.585 1.00 40.28 1884 PHE A N 1
ATOM 696 C CA . PHE A 1 93 ? 39.774 -3.005 72.463 1.00 41.21 1884 PHE A CA 1
ATOM 697 C C . PHE A 1 93 ? 40.026 -3.691 71.122 1.00 37.67 1884 PHE A C 1
ATOM 698 O O . PHE A 1 93 ? 40.144 -4.921 71.061 1.00 36.49 1884 PHE A O 1
ATOM 706 N N . GLY A 1 94 ? 40.132 -2.915 70.039 1.00 38.25 1885 GLY A N 1
ATOM 707 C CA . GLY A 1 94 ? 40.389 -3.511 68.734 1.00 39.00 1885 GLY A CA 1
ATOM 708 C C . GLY A 1 94 ? 41.672 -4.321 68.656 1.00 46.91 1885 GLY A C 1
ATOM 709 O O . GLY A 1 94 ? 41.803 -5.171 67.767 1.00 48.71 1885 GLY A O 1
ATOM 710 N N . ASP A 1 95 ? 42.641 -4.044 69.541 1.00 38.97 1886 ASP A N 1
ATOM 711 C CA . ASP A 1 95 ? 43.902 -4.776 69.623 1.00 41.45 1886 ASP A CA 1
ATOM 712 C C . ASP A 1 95 ? 43.822 -6.053 70.462 1.00 42.05 1886 ASP A C 1
ATOM 713 O O . ASP A 1 95 ? 44.761 -6.857 70.423 1.00 44.76 1886 ASP A O 1
ATOM 718 N N . VAL A 1 96 ? 42.754 -6.248 71.230 1.00 40.53 1887 VAL A N 1
ATOM 719 C CA . VAL A 1 96 ? 42.675 -7.358 72.175 1.00 36.92 1887 VAL A CA 1
ATOM 720 C C . VAL A 1 96 ? 42.260 -8.622 71.437 1.00 43.91 1887 VAL A C 1
ATOM 721 O O . VAL A 1 96 ? 41.291 -8.625 70.667 1.00 38.07 1887 VAL A O 1
ATOM 725 N N . LYS A 1 97 ? 42.978 -9.708 71.689 1.00 48.42 1888 LYS A N 1
ATOM 726 C CA . LYS A 1 97 ? 42.529 -11.021 71.254 1.00 47.81 1888 LYS A CA 1
ATOM 727 C C . LYS A 1 97 ? 41.462 -11.507 72.226 1.00 39.26 1888 LYS A C 1
ATOM 728 O O . LYS A 1 97 ? 41.707 -11.577 73.439 1.00 37.99 1888 LYS A O 1
ATOM 734 N N . VAL A 1 98 ? 40.278 -11.823 71.701 1.00 37.26 1889 VAL A N 1
ATOM 735 C CA . VAL A 1 98 ? 39.142 -12.265 72.497 1.00 40.82 1889 VAL A CA 1
ATOM 736 C C . VAL A 1 98 ? 38.933 -13.746 72.232 1.00 42.86 1889 VAL A C 1
ATOM 737 O O . VAL A 1 98 ? 38.727 -14.154 71.085 1.00 44.31 1889 VAL A O 1
ATOM 741 N N . ILE A 1 99 ? 38.964 -14.549 73.285 1.00 37.23 1890 ILE A N 1
ATOM 742 C CA . ILE A 1 99 ? 38.733 -15.983 73.185 1.00 43.11 1890 ILE A CA 1
ATOM 743 C C . ILE A 1 99 ? 37.450 -16.276 73.951 1.00 43.89 1890 ILE A C 1
ATOM 744 O O . ILE A 1 99 ? 37.438 -16.253 75.190 1.00 42.39 1890 ILE A O 1
ATOM 749 N N . GLU A 1 100 ? 36.383 -16.584 73.227 1.00 47.65 1891 GLU A N 1
ATOM 750 C CA . GLU A 1 100 ? 35.121 -16.982 73.839 1.00 49.08 1891 GLU A CA 1
ATOM 751 C C . GLU A 1 100 ? 35.070 -18.496 73.949 1.00 49.40 1891 GLU A C 1
ATOM 752 O O . GLU A 1 100 ? 35.136 -19.196 72.934 1.00 56.24 1891 GLU A O 1
ATOM 758 N N . LYS A 1 101 ? 34.957 -18.994 75.169 1.00 47.31 1892 LYS A N 1
ATOM 759 C CA . LYS A 1 101 ? 34.945 -20.426 75.416 1.00 57.56 1892 LYS A CA 1
ATOM 760 C C . LYS A 1 101 ? 33.591 -21.038 75.085 1.00 66.90 1892 LYS A C 1
ATOM 761 O O . LYS A 1 101 ? 33.509 -22.213 74.729 1.00 77.21 1892 LYS A O 1
ATOM 767 N N . GLY B 1 6 ? 67.648 -20.555 86.358 1.00 58.66 1797 GLY B N 1
ATOM 768 C CA . GLY B 1 6 ? 68.708 -21.429 85.878 1.00 60.31 1797 GLY B CA 1
ATOM 769 C C . GLY B 1 6 ? 68.951 -22.647 86.755 1.00 53.64 1797 GLY B C 1
ATOM 770 O O . GLY B 1 6 ? 70.008 -22.798 87.367 1.00 49.00 1797 GLY B O 1
ATOM 771 N N . ASP B 1 7 ? 67.964 -23.537 86.787 1.00 46.62 1798 ASP B N 1
ATOM 772 C CA . ASP B 1 7 ? 67.906 -24.650 87.731 1.00 47.25 1798 ASP B CA 1
ATOM 773 C C . ASP B 1 7 ? 67.519 -25.960 87.044 1.00 47.43 1798 ASP B C 1
ATOM 774 O O . ASP B 1 7 ? 66.841 -26.804 87.644 1.00 37.67 1798 ASP B O 1
ATOM 779 N N . GLN B 1 8 ? 67.925 -26.148 85.787 1.00 49.58 1799 GLN B N 1
ATOM 780 C CA . GLN B 1 8 ? 67.433 -27.293 85.028 1.00 48.08 1799 GLN B CA 1
ATOM 781 C C . GLN B 1 8 ? 67.940 -28.615 85.586 1.00 39.15 1799 GLN B C 1
ATOM 782 O O . GLN B 1 8 ? 67.360 -29.658 85.276 1.00 38.96 1799 GLN B O 1
ATOM 788 N N . ASN B 1 9 ? 68.990 -28.605 86.419 1.00 47.87 1800 ASN B N 1
ATOM 789 C CA . ASN B 1 9 ? 69.445 -29.858 87.017 1.00 46.73 1800 ASN B CA 1
ATOM 790 C C . ASN B 1 9 ? 68.414 -30.480 87.954 1.00 54.42 1800 ASN B C 1
ATOM 791 O O . ASN B 1 9 ? 68.557 -31.655 88.307 1.00 59.78 1800 ASN B O 1
ATOM 796 N N . LEU B 1 10 ? 67.393 -29.733 88.373 1.00 42.89 1801 LEU B N 1
ATOM 797 C CA . LEU B 1 10 ? 66.390 -30.266 89.279 1.00 40.75 1801 LEU B CA 1
ATOM 798 C C . LEU B 1 10 ? 65.188 -30.848 88.545 1.00 46.79 1801 LEU B C 1
ATOM 799 O O . LEU B 1 10 ? 64.160 -31.096 89.180 1.00 49.58 1801 LEU B O 1
ATOM 804 N N . PHE B 1 11 ? 65.292 -31.090 87.239 1.00 43.53 1802 PHE B N 1
ATOM 805 C CA . PHE B 1 11 ? 64.138 -31.510 86.474 1.00 32.58 1802 PHE B CA 1
ATOM 806 C C . PHE B 1 11 ? 64.508 -32.532 85.414 1.00 40.12 1802 PHE B C 1
ATOM 807 O O . PHE B 1 11 ? 65.612 -32.515 84.860 1.00 41.32 1802 PHE B O 1
ATOM 815 N N . ASP B 1 12 ? 63.556 -33.414 85.132 1.00 35.01 1803 ASP B N 1
ATOM 816 C CA . ASP B 1 12 ? 63.594 -34.333 84.007 1.00 43.47 1803 ASP B CA 1
ATOM 817 C C . ASP B 1 12 ? 62.646 -33.826 82.933 1.00 39.29 1803 ASP B C 1
ATOM 818 O O . ASP B 1 12 ? 61.620 -33.211 83.232 1.00 42.26 1803 ASP B O 1
ATOM 823 N N . TYR B 1 13 ? 63.016 -34.060 81.678 1.00 41.43 1804 TYR B N 1
ATOM 824 C CA . TYR B 1 13 ? 62.300 -33.527 80.527 1.00 39.44 1804 TYR B CA 1
ATOM 825 C C . TYR B 1 13 ? 62.003 -34.642 79.538 1.00 45.55 1804 TYR B C 1
ATOM 826 O O . TYR B 1 13 ? 62.847 -35.504 79.293 1.00 58.13 1804 TYR B O 1
ATOM 835 N N . GLN B 1 14 ? 60.797 -34.618 78.974 1.00 39.89 1805 GLN B N 1
ATOM 836 C CA . GLN B 1 14 ? 60.367 -35.556 77.943 1.00 47.16 1805 GLN B CA 1
ATOM 837 C C . GLN B 1 14 ? 59.408 -34.841 77.004 1.00 45.65 1805 GLN B C 1
ATOM 838 O O . GLN B 1 14 ? 58.826 -33.810 77.352 1.00 41.27 1805 GLN B O 1
ATOM 844 N N . PHE B 1 15 ? 59.225 -35.410 75.815 1.00 39.87 1806 PHE B N 1
ATOM 845 C CA . PHE B 1 15 ? 58.232 -34.864 74.904 1.00 44.40 1806 PHE B CA 1
ATOM 846 C C . PHE B 1 15 ? 57.833 -35.947 73.915 1.00 48.64 1806 PHE B C 1
ATOM 847 O O . PHE B 1 15 ? 58.583 -36.897 73.672 1.00 50.87 1806 PHE B O 1
ATOM 855 N N . THR B 1 16 ? 56.627 -35.798 73.368 1.00 45.44 1807 THR B N 1
ATOM 856 C CA . THR B 1 16 ? 56.120 -36.665 72.306 1.00 43.46 1807 THR B CA 1
ATOM 857 C C . THR B 1 16 ? 55.470 -35.784 71.254 1.00 43.24 1807 THR B C 1
ATOM 858 O O . THR B 1 16 ? 54.499 -35.092 71.557 1.00 39.66 1807 THR B O 1
ATOM 862 N N . GLY B 1 17 ? 56.006 -35.791 70.028 1.00 49.66 1808 GLY B N 1
ATOM 863 C CA . GLY B 1 17 ? 55.533 -34.916 68.971 1.00 46.42 1808 GLY B CA 1
ATOM 864 C C . GLY B 1 17 ? 56.153 -33.527 69.019 1.00 43.96 1808 GLY B C 1
ATOM 865 O O . GLY B 1 17 ? 56.806 -33.131 69.982 1.00 41.59 1808 GLY B O 1
ATOM 866 N N . THR B 1 18 ? 55.953 -32.776 67.941 1.00 43.38 1809 THR B N 1
ATOM 867 C CA . THR B 1 18 ? 56.416 -31.399 67.824 1.00 40.71 1809 THR B CA 1
ATOM 868 C C . THR B 1 18 ? 55.349 -30.603 67.090 1.00 48.61 1809 THR B C 1
ATOM 869 O O . THR B 1 18 ? 54.503 -31.185 66.404 1.00 52.76 1809 THR B O 1
ATOM 873 N N . PRO B 1 19 ? 55.385 -29.271 67.185 1.00 44.88 1810 PRO B N 1
ATOM 874 C CA . PRO B 1 19 ? 54.42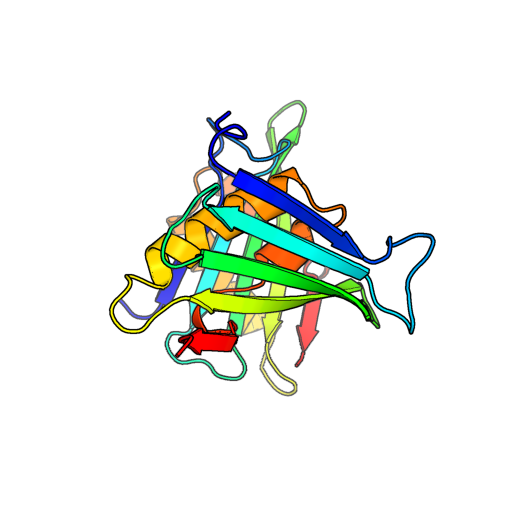7 -28.472 66.397 1.00 43.08 1810 PRO B CA 1
ATOM 875 C C . PRO B 1 19 ? 54.549 -28.706 64.909 1.00 55.27 1810 PRO B C 1
ATOM 876 O O . PRO B 1 19 ? 53.539 -28.660 64.197 1.00 56.89 1810 PRO B O 1
ATOM 880 N N . GLU B 1 20 ? 55.757 -28.969 64.418 1.00 59.54 1811 GLU B N 1
ATOM 881 C CA . GLU B 1 20 ? 55.944 -29.217 62.995 1.00 67.50 1811 GLU B CA 1
ATOM 882 C C . GLU B 1 20 ? 55.577 -30.643 62.612 1.00 67.05 1811 GLU B C 1
ATOM 883 O O . GLU B 1 20 ? 55.150 -30.886 61.480 1.00 76.85 1811 GLU B O 1
ATOM 889 N N . GLU B 1 21 ? 55.730 -31.594 63.526 1.00 62.16 1812 GLU B N 1
ATOM 890 C CA . GLU B 1 21 ? 55.359 -32.986 63.282 1.00 64.82 1812 GLU B CA 1
ATOM 891 C C . GLU B 1 21 ? 54.433 -33.457 64.397 1.00 56.16 1812 GLU B C 1
ATOM 892 O O . GLU B 1 21 ? 54.782 -34.350 65.184 1.00 54.89 1812 GLU B O 1
ATOM 898 N N . PRO B 1 22 ? 53.231 -32.890 64.482 1.00 50.91 1813 PRO B N 1
ATOM 899 C CA . PRO B 1 22 ? 52.311 -33.298 65.541 1.00 47.16 1813 PRO B CA 1
ATOM 900 C C . PRO B 1 22 ? 51.861 -34.725 65.344 1.00 51.81 1813 PRO B C 1
ATOM 901 O O . PRO B 1 22 ? 51.855 -35.253 64.231 1.00 50.20 1813 PRO B O 1
ATOM 905 N N . ILE B 1 23 ? 51.518 -35.362 66.451 1.00 50.15 1814 ILE B N 1
ATOM 906 C CA . ILE B 1 23 ? 50.964 -36.704 66.430 1.00 58.42 1814 ILE B CA 1
ATOM 907 C C . ILE B 1 23 ? 49.468 -36.597 66.669 1.00 63.27 1814 ILE B C 1
ATOM 908 O O . ILE B 1 23 ? 49.031 -35.924 67.608 1.00 63.12 1814 ILE B O 1
ATOM 913 N N . LYS B 1 24 ? 48.680 -37.221 65.794 1.00 74.41 1815 LYS B N 1
ATOM 914 C CA . LYS B 1 24 ? 47.224 -37.212 65.910 1.00 78.72 1815 LYS B CA 1
ATOM 915 C C . LYS B 1 24 ? 46.669 -35.797 66.067 1.00 72.68 1815 LYS B C 1
ATOM 916 O O . LYS B 1 24 ? 45.555 -35.615 66.562 1.00 81.82 1815 LYS B O 1
ATOM 922 N N . GLY B 1 25 ? 47.433 -34.784 65.663 1.00 61.66 1816 GLY B N 1
ATOM 923 C CA . GLY B 1 25 ? 47.089 -33.408 65.945 1.00 59.92 1816 GLY B CA 1
ATOM 924 C C . GLY B 1 25 ? 47.649 -32.837 67.242 1.00 53.88 1816 GLY B C 1
ATOM 925 O O . GLY B 1 25 ? 47.374 -31.667 67.544 1.00 53.10 1816 GLY B O 1
ATOM 926 N N . TYR B 1 26 ? 48.425 -33.612 68.006 1.00 42.78 1817 TYR B N 1
ATOM 927 C CA . TYR B 1 26 ? 48.950 -33.187 69.310 1.00 40.46 1817 TYR B CA 1
ATOM 928 C C . TYR B 1 26 ? 50.474 -33.200 69.368 1.00 38.15 1817 TYR B C 1
ATOM 929 O O . TYR B 1 26 ? 51.150 -33.914 68.623 1.00 45.45 1817 TYR B O 1
ATOM 938 N N . TRP B 1 27 ? 51.008 -32.417 70.308 1.00 37.73 1818 TRP B N 1
ATOM 939 C CA . TRP B 1 27 ? 52.362 -32.625 70.803 1.00 29.61 1818 TRP B CA 1
ATOM 940 C C . TRP B 1 27 ? 52.347 -32.388 72.307 1.00 28.45 1818 TRP B C 1
ATOM 941 O O . TRP B 1 27 ? 51.579 -31.557 72.805 1.00 28.28 1818 TRP B O 1
ATOM 952 N N . THR B 1 28 ? 53.224 -33.100 73.005 1.00 28.88 1819 THR B N 1
ATOM 953 C CA . THR B 1 28 ? 53.231 -33.177 74.468 1.00 33.15 1819 THR B CA 1
ATOM 954 C C . THR B 1 28 ? 54.628 -32.928 75.009 1.00 34.31 1819 THR B C 1
ATOM 955 O O . THR B 1 28 ? 55.617 -33.320 74.385 1.00 37.11 1819 THR B O 1
ATOM 959 N N . THR B 1 29 ? 54.711 -32.274 76.175 1.00 27.66 1820 THR B N 1
ATOM 960 C CA . THR B 1 29 ? 55.953 -32.155 76.919 1.00 27.84 1820 THR B CA 1
ATOM 961 C C . THR B 1 29 ? 55.642 -32.468 78.372 1.00 30.54 1820 THR B C 1
ATOM 962 O O . THR B 1 29 ? 54.564 -32.116 78.859 1.00 29.97 1820 THR B O 1
ATOM 966 N N . THR B 1 30 ? 56.568 -33.145 79.055 1.00 26.67 1821 THR B N 1
ATOM 967 C CA . THR B 1 30 ? 56.422 -33.502 80.466 1.00 26.06 1821 THR B CA 1
ATOM 968 C C . THR B 1 30 ? 57.683 -33.085 81.186 1.00 31.32 1821 THR B C 1
ATOM 969 O O . THR B 1 30 ? 58.783 -33.370 80.713 1.00 30.20 1821 THR B O 1
ATOM 973 N N . ILE B 1 31 ? 57.520 -32.400 82.303 1.00 30.45 1822 ILE B N 1
ATOM 974 C CA . ILE B 1 31 ? 58.639 -31.959 83.133 1.00 26.69 1822 ILE B CA 1
ATOM 975 C C . ILE B 1 31 ? 58.337 -32.413 84.549 1.00 30.40 1822 ILE B C 1
ATOM 976 O O . ILE B 1 31 ? 57.208 -32.281 85.027 1.00 29.24 1822 ILE B O 1
ATOM 981 N N . SER B 1 32 ? 59.335 -32.958 85.230 1.00 33.37 1823 SER B N 1
ATOM 982 C CA . SER B 1 32 ? 59.085 -33.552 86.531 1.00 37.51 1823 SER B CA 1
ATOM 983 C C . SER B 1 32 ? 60.228 -33.205 87.462 1.00 35.46 1823 SER B C 1
ATOM 984 O O . SER B 1 32 ? 61.318 -32.854 87.025 1.00 27.94 1823 SER B O 1
ATOM 987 N N . TYR B 1 33 ? 59.948 -33.279 88.750 1.00 28.01 1824 TYR B N 1
ATOM 988 C CA . TYR B 1 33 ? 61.027 -33.185 89.735 1.00 29.67 1824 TYR B CA 1
ATOM 989 C C . TYR B 1 33 ? 61.942 -34.388 89.543 1.00 44.59 1824 TYR B C 1
ATOM 990 O O . TYR B 1 33 ? 61.499 -35.529 89.683 1.00 43.88 1824 TYR B O 1
ATOM 999 N N . ARG B 1 34 ? 63.207 -34.151 89.177 1.00 49.99 1825 ARG B N 1
ATOM 1000 C CA . ARG B 1 34 ? 64.107 -35.274 88.935 1.00 46.71 1825 ARG B CA 1
ATOM 1001 C C . ARG B 1 34 ? 64.310 -36.065 90.220 1.00 43.63 1825 ARG B C 1
ATOM 1002 O O . ARG B 1 34 ? 64.526 -35.483 91.293 1.00 38.25 1825 ARG B O 1
ATOM 1010 N N . ASP B 1 35 ? 64.175 -37.386 90.120 1.00 45.35 1826 ASP B N 1
ATOM 1011 C CA . ASP B 1 35 ? 64.382 -38.288 91.254 1.00 61.23 1826 ASP B CA 1
ATOM 1012 C C . ASP B 1 35 ? 63.376 -38.044 92.378 1.00 70.01 1826 ASP B C 1
ATOM 1013 O O . ASP B 1 35 ? 63.643 -38.374 93.540 1.00 81.37 1826 ASP B O 1
ATOM 1018 N N . SER B 1 36 ? 62.222 -37.460 92.059 1.00 74.97 1827 SER B N 1
ATOM 1019 C CA . SER B 1 36 ? 61.172 -37.283 93.057 1.00 68.80 1827 SER B CA 1
ATOM 1020 C C . SER B 1 36 ? 60.612 -38.655 93.397 1.00 64.71 1827 SER B C 1
ATOM 1021 O O . SER B 1 36 ? 60.005 -39.314 92.548 1.00 57.47 1827 SER B O 1
ATOM 1024 N N . LYS B 1 37 ? 60.896 -39.115 94.622 1.00 66.61 1828 LYS B N 1
ATOM 1025 C CA . LYS B 1 37 ? 60.596 -40.501 94.976 1.00 81.15 1828 LYS B CA 1
ATOM 1026 C C . LYS B 1 37 ? 59.105 -40.798 94.906 1.00 92.33 1828 LYS B C 1
ATOM 1027 O O . LYS B 1 37 ? 58.741 -41.849 94.351 1.00 106.88 1828 LYS B O 1
ATOM 1033 N N . PRO B 1 38 ? 58.205 -39.951 95.408 1.00 87.56 1829 PRO B N 1
ATOM 1034 C CA . PRO B 1 38 ? 56.870 -39.909 94.805 1.00 76.75 1829 PRO B CA 1
ATOM 1035 C C . PRO B 1 38 ? 56.916 -38.942 93.634 1.00 64.20 1829 PRO B C 1
ATOM 1036 O O . PRO B 1 38 ? 57.055 -37.735 93.847 1.00 70.07 1829 PRO B O 1
ATOM 1040 N N . LYS B 1 39 ? 56.839 -39.450 92.403 1.00 51.86 1830 LYS B N 1
ATOM 1041 C CA . LYS B 1 39 ? 57.196 -38.647 91.237 1.00 49.19 1830 LYS B CA 1
ATOM 1042 C C . LYS B 1 39 ? 56.146 -37.585 90.925 1.00 52.23 1830 LYS B C 1
ATOM 1043 O O . LYS B 1 39 ? 54.958 -37.889 90.789 1.00 52.66 1830 LYS B O 1
ATOM 1049 N N . ILE B 1 40 ? 56.602 -36.340 90.769 1.00 39.59 1831 ILE B N 1
ATOM 1050 C CA . ILE B 1 40 ? 55.742 -35.172 90.558 1.00 34.26 1831 ILE B CA 1
ATOM 1051 C C . ILE B 1 40 ? 56.047 -34.593 89.189 1.00 30.17 1831 ILE B C 1
ATOM 1052 O O . ILE B 1 40 ? 57.174 -34.157 88.930 1.00 34.17 1831 ILE B O 1
ATOM 1057 N N . SER B 1 41 ? 55.047 -34.588 88.299 1.00 25.72 1832 SER B N 1
ATOM 1058 C CA . SER B 1 41 ? 55.278 -34.174 86.931 1.00 25.92 1832 SER B CA 1
ATOM 1059 C C . SER B 1 41 ? 54.087 -33.357 86.446 1.00 30.40 1832 SER B C 1
ATOM 1060 O O . SER B 1 41 ? 52.963 -33.549 86.916 1.00 26.47 1832 SER B O 1
ATOM 1063 N N . LEU B 1 42 ? 54.359 -32.430 85.521 1.00 27.27 1833 LEU B N 1
ATOM 1064 C CA . LEU B 1 42 ? 53.337 -31.651 84.829 1.00 22.57 1833 LEU B CA 1
ATOM 1065 C C . LEU B 1 42 ? 53.506 -31.906 83.347 1.00 27.86 1833 LEU B C 1
ATOM 1066 O O . LEU B 1 42 ? 54.592 -31.695 82.796 1.00 27.57 1833 LEU B O 1
ATOM 1071 N N . THR B 1 43 ? 52.436 -32.339 82.707 1.00 24.59 1834 THR B N 1
ATOM 1072 C CA . THR B 1 43 ? 52.444 -32.629 81.280 1.00 26.36 1834 THR B CA 1
ATOM 1073 C C . THR B 1 43 ? 51.576 -31.588 80.608 1.00 25.08 1834 THR B C 1
ATOM 1074 O O . THR B 1 43 ? 50.451 -31.352 81.069 1.00 25.35 1834 THR B O 1
ATOM 1078 N N . ILE B 1 44 ? 52.081 -30.968 79.541 1.00 26.23 1835 ILE B N 1
ATOM 1079 C CA . ILE B 1 44 ? 51.319 -29.995 78.765 1.00 22.08 1835 ILE B CA 1
ATOM 1080 C C . ILE B 1 44 ? 51.075 -30.592 77.388 1.00 22.90 1835 ILE B C 1
ATOM 1081 O O . ILE B 1 44 ? 52.034 -30.874 76.665 1.00 26.20 1835 ILE B O 1
ATOM 1086 N N . ARG B 1 45 ? 49.801 -30.739 77.017 1.00 23.85 1836 ARG B N 1
ATOM 1087 C CA . ARG B 1 45 ? 49.395 -31.162 75.681 1.00 27.28 1836 ARG B CA 1
ATOM 1088 C C . ARG B 1 45 ? 48.985 -29.930 74.906 1.00 26.70 1836 ARG B C 1
ATOM 1089 O O . ARG B 1 45 ? 48.176 -29.139 75.396 1.00 31.21 1836 ARG B O 1
ATOM 1097 N N . GLN B 1 46 ? 49.512 -29.777 73.678 1.00 35.49 1837 GLN B N 1
ATOM 1098 C CA . GLN B 1 46 ? 49.189 -28.624 72.850 1.00 25.95 1837 GLN B CA 1
ATOM 1099 C C . GLN B 1 46 ? 48.677 -29.083 71.491 1.00 33.07 1837 GLN B C 1
ATOM 1100 O O . GLN B 1 46 ? 49.074 -30.136 70.991 1.00 30.65 1837 GLN B O 1
ATOM 1106 N N . GLU B 1 47 ? 47.789 -28.275 70.911 1.00 28.40 1838 GLU B N 1
ATOM 1107 C CA . GLU B 1 47 ? 47.287 -28.498 69.564 1.00 30.44 1838 GLU B CA 1
ATOM 1108 C C . GLU B 1 47 ? 46.908 -27.155 68.964 1.00 34.83 1838 GLU B C 1
ATOM 1109 O O . GLU B 1 47 ? 46.544 -26.225 69.679 1.00 37.96 1838 GLU B O 1
ATOM 1115 N N . PHE B 1 48 ? 46.957 -27.067 67.635 1.00 34.57 1839 PHE B N 1
ATOM 1116 C CA . PHE B 1 48 ? 46.472 -25.872 66.965 1.00 34.15 1839 PHE B CA 1
ATOM 1117 C C . PHE B 1 48 ? 44.947 -25.903 66.928 1.00 39.85 1839 PHE B C 1
ATOM 1118 O O . PHE B 1 48 ? 44.345 -26.938 66.648 1.00 40.23 1839 PHE B O 1
ATOM 1126 N N . VAL B 1 49 ? 44.325 -24.769 67.253 1.00 37.16 1840 VAL B N 1
ATOM 1127 C CA . VAL B 1 49 ? 42.887 -24.587 67.141 1.00 46.72 1840 VAL B CA 1
ATOM 1128 C C . VAL B 1 49 ? 42.636 -23.249 66.461 1.00 44.10 1840 VAL B C 1
ATOM 1129 O O . VAL B 1 49 ? 43.569 -22.496 66.181 1.00 49.21 1840 VAL B O 1
ATOM 1133 N N . GLU B 1 50 ? 41.363 -22.947 66.212 1.00 44.38 1841 GLU B N 1
ATOM 1134 C CA . GLU B 1 50 ? 41.044 -21.690 65.551 1.00 50.51 1841 GLU B CA 1
ATOM 1135 C C . GLU B 1 50 ? 41.553 -20.528 66.386 1.00 48.35 1841 GLU B C 1
ATOM 1136 O O . GLU B 1 50 ? 41.190 -20.387 67.559 1.00 53.90 1841 GLU B O 1
ATOM 1142 N N . GLY B 1 51 ? 42.447 -19.731 65.804 1.00 39.83 1842 GLY B N 1
ATOM 1143 C CA . GLY B 1 51 ? 42.907 -18.537 66.470 1.00 42.44 1842 GLY B CA 1
ATOM 1144 C C . GLY B 1 51 ? 44.125 -18.687 67.362 1.00 47.99 1842 GLY B C 1
ATOM 1145 O O . GLY B 1 51 ? 44.553 -17.688 67.958 1.00 49.26 1842 GLY B O 1
ATOM 1146 N N . GLY B 1 52 ? 44.671 -19.889 67.526 1.00 46.75 1843 GLY B N 1
ATOM 1147 C CA . GLY B 1 52 ? 45.873 -19.993 68.353 1.00 43.08 1843 GLY B CA 1
ATOM 1148 C C . GLY B 1 52 ? 46.268 -21.428 68.645 1.00 40.24 1843 GLY B C 1
ATOM 1149 O O . GLY B 1 52 ? 45.961 -22.341 67.883 1.00 43.38 1843 GLY B O 1
ATOM 1150 N N . VAL B 1 53 ? 46.957 -21.610 69.769 1.00 35.02 1844 VAL B N 1
ATOM 1151 C CA . VAL B 1 53 ? 47.357 -22.930 70.234 1.00 38.41 1844 VAL B CA 1
ATOM 1152 C C . VAL B 1 53 ? 46.643 -23.166 71.554 1.00 40.35 1844 VAL B C 1
ATOM 1153 O O . VAL B 1 53 ? 46.552 -22.257 72.387 1.00 42.31 1844 VAL B O 1
ATOM 1157 N N . GLU B 1 54 ? 46.114 -24.371 71.741 1.00 36.74 1845 GLU B N 1
ATOM 1158 C CA . GLU B 1 54 ? 45.441 -24.698 72.987 1.00 36.37 1845 GLU B CA 1
ATOM 1159 C C . GLU B 1 54 ? 46.304 -25.642 73.810 1.00 34.43 1845 GLU B C 1
ATOM 1160 O O . GLU B 1 54 ? 46.763 -26.672 73.304 1.00 28.24 1845 GLU B O 1
ATOM 1166 N N . SER B 1 55 ? 46.490 -25.300 75.079 1.00 29.79 1846 SER B N 1
ATOM 1167 C CA . SER B 1 55 ? 47.291 -26.093 75.995 1.00 32.49 1846 SER B CA 1
ATOM 1168 C C . SER B 1 55 ? 46.381 -26.674 77.072 1.00 31.48 1846 SER B C 1
ATOM 1169 O O . SER B 1 55 ? 45.507 -25.978 77.594 1.00 39.57 1846 SER B O 1
ATOM 1172 N N . GLN B 1 56 ? 46.589 -27.951 77.395 1.00 33.17 1847 GLN B N 1
ATOM 1173 C CA . GLN B 1 56 ? 45.900 -28.649 78.475 1.00 33.80 1847 GLN B CA 1
ATOM 1174 C C . GLN B 1 56 ? 46.944 -29.234 79.417 1.00 38.35 1847 GLN B C 1
ATOM 1175 O O . GLN B 1 56 ? 47.941 -29.801 78.962 1.00 35.47 1847 GLN B O 1
ATOM 1181 N N . ALA B 1 57 ? 46.711 -29.120 80.726 1.00 29.47 1848 ALA B N 1
ATOM 1182 C CA . ALA B 1 57 ? 47.740 -29.466 81.709 1.00 30.04 1848 ALA B CA 1
ATOM 1183 C C . ALA B 1 57 ? 47.262 -30.607 82.598 1.00 32.77 1848 ALA B C 1
ATOM 1184 O O . ALA B 1 57 ? 46.105 -30.627 83.022 1.00 34.14 1848 ALA B O 1
ATOM 1186 N N . VAL B 1 58 ? 48.151 -31.565 82.868 1.00 26.49 1849 VAL B N 1
ATOM 1187 C CA . VAL B 1 58 ? 47.858 -32.678 83.769 1.00 26.08 1849 VAL B CA 1
ATOM 1188 C C . VAL B 1 58 ? 48.974 -32.729 84.793 1.00 23.34 1849 VAL B C 1
ATOM 1189 O O . VAL B 1 58 ? 50.140 -32.868 84.416 1.00 24.42 1849 VAL B O 1
ATOM 1193 N N . LEU B 1 59 ? 48.614 -32.618 86.068 1.00 24.61 1850 LEU B N 1
ATOM 1194 C CA . LEU B 1 59 ? 49.584 -32.679 87.171 1.00 24.74 1850 LEU B CA 1
ATOM 1195 C C . LEU B 1 59 ? 49.473 -34.061 87.790 1.00 25.06 1850 LEU B C 1
ATOM 1196 O O . LEU B 1 59 ? 48.441 -34.392 88.380 1.00 31.90 1850 LEU B O 1
ATOM 1201 N N . ALA B 1 60 ? 50.503 -34.890 87.603 1.00 25.01 1851 ALA B N 1
ATOM 1202 C CA . ALA B 1 60 ? 50.532 -36.202 88.212 1.00 25.93 1851 ALA B CA 1
ATOM 1203 C C . ALA B 1 60 ? 51.320 -36.089 89.511 1.00 30.99 1851 ALA B C 1
ATOM 1204 O O . ALA B 1 60 ? 52.487 -35.678 89.504 1.00 28.13 1851 ALA B O 1
ATOM 1206 N N . THR B 1 61 ? 50.693 -36.473 90.617 1.00 30.76 1852 THR B N 1
ATOM 1207 C CA . THR B 1 61 ? 51.282 -36.115 91.904 1.00 30.71 1852 THR B CA 1
ATOM 1208 C C . THR B 1 61 ? 50.766 -37.110 92.943 1.00 35.77 1852 THR B C 1
ATOM 1209 O O . THR B 1 61 ? 50.504 -38.270 92.609 1.00 36.26 1852 THR B O 1
ATOM 1213 N N . VAL B 1 62 ? 50.708 -36.686 94.207 1.00 34.95 1853 VAL B N 1
ATOM 1214 C CA . VAL B 1 62 ? 50.319 -37.565 95.302 1.00 34.93 1853 VAL B CA 1
ATOM 1215 C C . VAL B 1 62 ? 49.422 -36.783 96.251 1.00 35.62 1853 VAL B C 1
ATOM 1216 O O . VAL B 1 62 ? 49.524 -35.563 96.364 1.00 36.75 1853 VAL B O 1
ATOM 1220 N N . VAL B 1 63 ? 48.547 -37.497 96.962 1.00 37.41 1854 VAL B N 1
ATOM 1221 C CA . VAL B 1 63 ? 47.664 -36.833 97.910 1.00 50.99 1854 VAL B CA 1
ATOM 1222 C C . VAL B 1 63 ? 48.509 -36.120 98.961 1.00 45.92 1854 VAL B C 1
ATOM 1223 O O . VAL B 1 63 ? 49.551 -36.621 99.393 1.00 56.02 1854 VAL B O 1
ATOM 1227 N N . GLY B 1 64 ? 48.095 -34.909 99.326 1.00 44.58 1855 GLY B N 1
ATOM 1228 C CA . GLY B 1 64 ? 48.736 -34.160 100.382 1.00 49.10 1855 GLY B CA 1
ATOM 1229 C C . GLY B 1 64 ? 49.686 -33.077 99.911 1.00 48.32 1855 GLY B C 1
ATOM 1230 O O . GLY B 1 64 ? 49.948 -32.136 100.666 1.00 42.43 1855 GLY B O 1
ATOM 1231 N N . ARG B 1 65 ? 50.183 -33.158 98.683 1.00 41.28 1856 ARG B N 1
ATOM 1232 C CA . ARG B 1 65 ? 51.174 -32.188 98.256 1.00 45.52 1856 ARG B CA 1
ATOM 1233 C C . ARG B 1 65 ? 50.568 -30.804 98.062 1.00 44.07 1856 ARG B C 1
ATOM 1234 O O . ARG B 1 65 ? 49.363 -30.659 97.855 1.00 46.84 1856 ARG B O 1
ATOM 1242 N N . PRO B 1 66 ? 51.400 -29.762 98.133 1.00 43.42 1857 PRO B N 1
ATOM 1243 C CA . PRO B 1 66 ? 50.923 -28.411 97.806 1.00 46.52 1857 PRO B CA 1
ATOM 1244 C C . PRO B 1 66 ? 50.869 -28.236 96.299 1.00 46.51 1857 PRO B C 1
ATOM 1245 O O . PRO B 1 66 ? 51.826 -27.763 95.671 1.00 49.87 1857 PRO B O 1
ATOM 1249 N N . HIS B 1 67 ? 49.750 -28.670 95.720 1.00 42.69 1858 HIS B N 1
ATOM 1250 C CA . HIS B 1 67 ? 49.614 -28.736 94.270 1.00 40.94 1858 HIS B CA 1
ATOM 1251 C C . HIS B 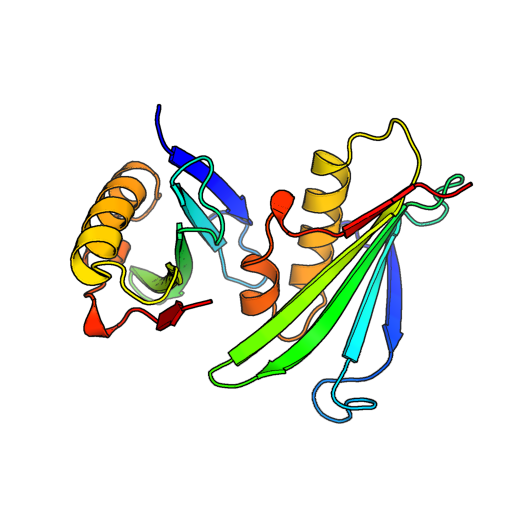1 67 ? 49.845 -27.381 93.611 1.00 48.16 1858 HIS B C 1
ATOM 1252 O O . HIS B 1 67 ? 50.354 -27.320 92.482 1.00 49.14 1858 HIS B O 1
ATOM 1259 N N . LEU B 1 68 ? 49.462 -26.290 94.280 1.00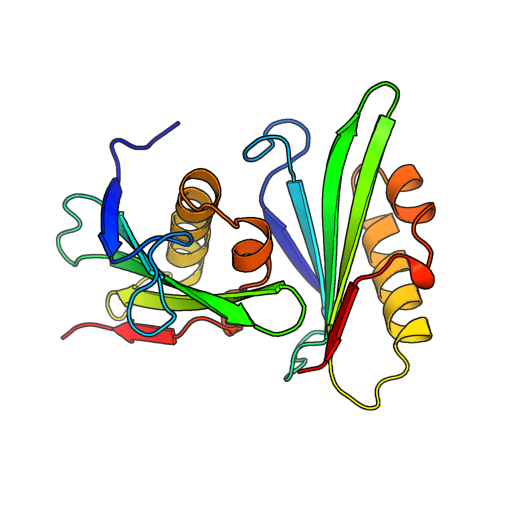 45.56 1859 LEU B N 1
ATOM 1260 C CA . LEU B 1 68 ? 49.648 -24.964 93.696 1.00 40.67 1859 LEU B CA 1
ATOM 1261 C C . LEU B 1 68 ? 51.126 -24.662 93.494 1.00 46.66 1859 LEU B C 1
ATOM 1262 O O . LEU B 1 68 ? 51.557 -24.316 92.383 1.00 48.19 1859 LEU B O 1
ATOM 1267 N N . GLN B 1 69 ? 51.916 -24.760 94.569 1.00 47.97 1860 GLN B N 1
ATOM 1268 C CA . GLN B 1 69 ? 53.349 -24.516 94.450 1.00 55.91 1860 GLN B CA 1
ATOM 1269 C C . GLN B 1 69 ? 53.965 -25.409 93.383 1.00 50.32 1860 GLN B C 1
ATOM 1270 O O . GLN B 1 69 ? 54.820 -24.966 92.605 1.00 40.32 1860 GLN B O 1
ATOM 1276 N N . ASP B 1 70 ? 53.554 -26.679 93.345 1.00 42.31 1861 ASP B N 1
ATOM 1277 C CA . ASP B 1 70 ? 54.135 -27.600 92.383 1.00 28.02 1861 ASP B CA 1
ATOM 1278 C C . ASP B 1 70 ? 53.756 -27.174 90.969 1.00 27.75 1861 ASP B C 1
ATOM 1279 O O . ASP B 1 70 ? 54.620 -27.056 90.094 1.00 29.44 1861 ASP B O 1
ATOM 1284 N N . PHE B 1 71 ? 52.481 -26.858 90.764 1.00 30.21 1862 PHE B N 1
ATOM 1285 C CA . PHE B 1 71 ? 52.026 -26.446 89.436 1.00 28.57 1862 PHE B CA 1
ATOM 1286 C C . PHE B 1 71 ? 52.745 -25.195 88.956 1.00 34.13 1862 PHE B C 1
ATOM 1287 O O . PHE B 1 71 ? 53.279 -25.160 87.845 1.00 33.59 1862 PHE B O 1
ATOM 1295 N N . LEU B 1 72 ? 52.818 -24.169 89.805 1.00 40.19 1863 LEU B N 1
ATOM 1296 C CA . LEU B 1 72 ? 53.430 -22.919 89.379 1.00 35.48 1863 LEU B CA 1
ATOM 1297 C C . LEU B 1 72 ? 54.904 -23.102 89.032 1.00 33.60 1863 LEU B C 1
ATOM 1298 O O . LEU B 1 72 ? 55.412 -22.457 88.097 1.00 31.43 1863 LEU B O 1
ATOM 1303 N N . LEU B 1 73 ? 55.634 -23.944 89.780 1.00 31.97 1864 LEU B N 1
ATOM 1304 C CA . LEU B 1 73 ? 57.057 -24.035 89.450 1.00 30.51 1864 LEU B CA 1
ATOM 1305 C C . LEU B 1 73 ? 57.275 -24.859 88.181 1.00 33.75 1864 LEU B C 1
ATOM 1306 O O . LEU B 1 73 ? 58.069 -24.470 87.319 1.00 38.43 1864 LEU B O 1
ATOM 1311 N N . LEU B 1 74 ? 56.567 -25.982 88.040 1.00 28.67 1865 LEU B N 1
ATOM 1312 C CA . LEU B 1 74 ? 56.685 -26.769 86.809 1.00 27.58 1865 LEU B CA 1
ATOM 1313 C C . LEU B 1 74 ? 56.163 -25.995 85.596 1.00 29.97 1865 LEU B C 1
ATOM 1314 O O . LEU B 1 74 ? 56.685 -26.149 84.474 1.00 28.74 1865 LEU B O 1
ATOM 1319 N N . LYS B 1 75 ? 55.154 -25.148 85.801 1.00 27.90 1866 LYS B N 1
ATOM 1320 C CA . LYS B 1 75 ? 54.673 -24.287 84.710 1.00 24.73 1866 LYS B CA 1
ATOM 1321 C C . LYS B 1 75 ? 55.772 -23.330 84.278 1.00 32.21 1866 LYS B C 1
ATOM 1322 O O . LYS B 1 75 ? 55.948 -23.059 83.085 1.00 31.34 1866 LYS B O 1
ATOM 1328 N N . ARG B 1 76 ? 56.541 -22.814 85.244 1.00 32.50 1867 ARG B N 1
ATOM 1329 C CA . ARG B 1 76 ? 57.656 -21.936 84.904 1.00 31.12 1867 ARG B CA 1
ATOM 1330 C C . ARG B 1 76 ? 58.698 -22.651 84.046 1.00 34.61 1867 ARG B C 1
ATOM 1331 O O . ARG B 1 76 ? 59.218 -22.067 83.084 1.00 38.67 1867 ARG B O 1
ATOM 1339 N N . LYS B 1 77 ? 58.990 -23.927 84.329 1.00 29.86 1868 LYS B N 1
ATOM 1340 C CA . LYS B 1 77 ? 59.934 -24.623 83.448 1.00 29.62 1868 LYS B CA 1
ATOM 1341 C C . LYS B 1 77 ? 59.325 -24.941 82.084 1.00 31.11 1868 LYS B C 1
ATOM 1342 O O . LYS B 1 77 ? 60.057 -25.009 81.085 1.00 31.30 1868 LYS B O 1
ATOM 1348 N N . HIS B 1 78 ? 58.008 -25.150 82.014 1.00 28.14 1869 HIS B N 1
ATOM 1349 C CA . HIS B 1 78 ? 57.384 -25.359 80.707 1.00 28.97 1869 HIS B CA 1
ATOM 1350 C C . HIS B 1 78 ? 57.511 -24.107 79.842 1.00 32.54 1869 HIS B C 1
ATOM 1351 O O . HIS B 1 78 ? 57.662 -24.197 78.618 1.00 32.59 1869 HIS B O 1
ATOM 1358 N N . LEU B 1 79 ? 57.429 -22.926 80.465 1.00 30.31 1870 LEU B N 1
ATOM 1359 C CA . LEU B 1 79 ? 57.503 -21.675 79.715 1.00 29.23 1870 LEU B CA 1
ATOM 1360 C C . LEU B 1 79 ? 58.856 -21.508 79.040 1.00 38.66 1870 LEU B C 1
ATOM 1361 O O . LEU B 1 79 ? 58.942 -21.023 77.904 1.00 43.72 1870 LEU B O 1
ATOM 1366 N N . GLU B 1 80 ? 59.929 -21.923 79.709 1.00 27.95 1871 GLU B N 1
ATOM 1367 C CA . GLU B 1 80 ? 61.239 -21.837 79.106 1.00 29.22 1871 GLU B CA 1
ATOM 1368 C C . GLU B 1 80 ? 61.455 -22.924 78.072 1.00 40.14 1871 GLU B C 1
ATOM 1369 O O . GLU B 1 80 ? 62.273 -22.746 77.164 1.00 43.12 1871 GLU B O 1
ATOM 1375 N N . TYR B 1 81 ? 60.713 -24.021 78.154 1.00 33.53 1872 TYR B N 1
ATOM 1376 C CA . TYR B 1 81 ? 60.999 -25.171 77.306 1.00 34.93 1872 TYR B CA 1
ATOM 1377 C C . TYR B 1 81 ? 60.070 -25.292 76.101 1.00 42.89 1872 TYR B C 1
ATOM 1378 O O . TYR B 1 81 ? 60.530 -25.738 75.040 1.00 40.01 1872 TYR B O 1
ATOM 1387 N N . SER B 1 82 ? 58.823 -24.810 76.190 1.00 46.31 1873 SER B N 1
ATOM 1388 C CA . SER B 1 82 ? 57.845 -24.972 75.110 1.00 53.21 1873 SER B CA 1
ATOM 1389 C C . SER B 1 82 ? 58.086 -24.023 73.946 1.00 56.43 1873 SER B C 1
ATOM 1390 O O . SER B 1 82 ? 58.829 -23.045 74.033 1.00 59.17 1873 SER B O 1
ATOM 1393 N N . ASP B 1 83 ? 57.386 -24.312 72.844 1.00 59.80 1874 ASP B N 1
ATOM 1394 C CA . ASP B 1 83 ? 57.444 -23.484 71.646 1.00 59.44 1874 ASP B CA 1
ATOM 1395 C C . ASP B 1 83 ? 56.348 -22.424 71.604 1.00 47.26 1874 ASP B C 1
ATOM 1396 O O . ASP B 1 83 ? 56.470 -21.454 70.845 1.00 51.62 1874 ASP B O 1
ATOM 1401 N N . TYR B 1 84 ? 55.302 -22.579 72.412 1.00 39.86 1875 TYR B N 1
ATOM 1402 C CA . TYR B 1 84 ? 54.195 -21.627 72.508 1.00 33.73 1875 TYR B CA 1
ATOM 1403 C C . TYR B 1 84 ? 53.928 -21.282 73.971 1.00 37.35 1875 TYR B C 1
ATOM 1404 O O . TYR B 1 84 ? 52.877 -21.626 74.525 1.00 39.99 1875 TYR B O 1
ATOM 1413 N N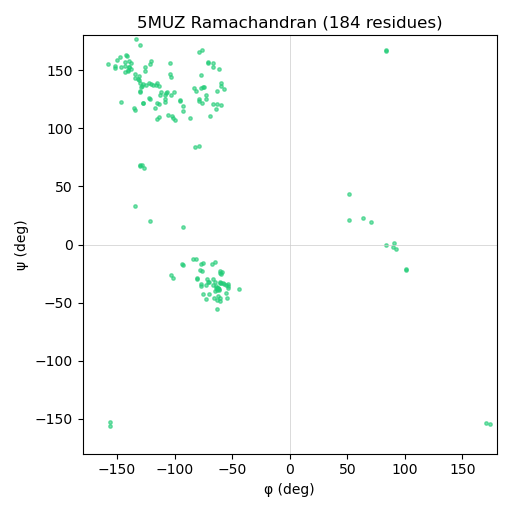 . PRO B 1 85 ? 54.870 -20.588 74.632 1.00 34.68 1876 PRO B N 1
ATOM 1414 C CA . PRO B 1 85 ? 54.655 -20.235 76.044 1.00 32.96 1876 PRO B CA 1
ATOM 1415 C C . PRO B 1 85 ? 53.431 -19.373 76.258 1.00 40.61 1876 PRO B C 1
ATOM 1416 O O . PRO B 1 85 ? 52.745 -19.520 77.277 1.00 38.24 1876 PRO B O 1
ATOM 1420 N N . GLU B 1 86 ? 53.117 -18.503 75.293 1.00 49.73 1877 GLU B N 1
ATOM 1421 C CA . GLU B 1 86 ? 51.929 -17.656 75.371 1.00 46.69 1877 GLU B CA 1
ATOM 1422 C C . GLU B 1 86 ? 50.661 -18.465 75.617 1.00 42.85 1877 GLU B C 1
ATOM 1423 O O . GLU B 1 86 ? 49.739 -17.998 76.297 1.00 52.93 1877 GLU B O 1
ATOM 1429 N N . SER B 1 87 ? 50.584 -19.678 75.069 1.00 38.87 1878 SER B N 1
ATOM 1430 C CA . SER B 1 87 ? 49.395 -20.504 75.283 1.00 28.99 1878 SER B CA 1
ATOM 1431 C C . SER B 1 87 ? 49.377 -21.151 76.663 1.00 34.56 1878 SER B C 1
ATOM 1432 O O . SER B 1 87 ? 48.311 -21.315 77.275 1.00 36.59 1878 SER B O 1
ATOM 1435 N N . ILE B 1 88 ? 50.548 -21.535 77.161 1.00 35.08 1879 ILE B N 1
ATOM 1436 C CA . ILE B 1 88 ? 50.642 -22.153 78.479 1.00 30.80 1879 ILE B CA 1
ATOM 1437 C C . ILE B 1 88 ? 50.367 -21.130 79.555 1.00 26.67 1879 ILE B C 1
ATOM 1438 O O . ILE B 1 88 ? 49.853 -21.446 80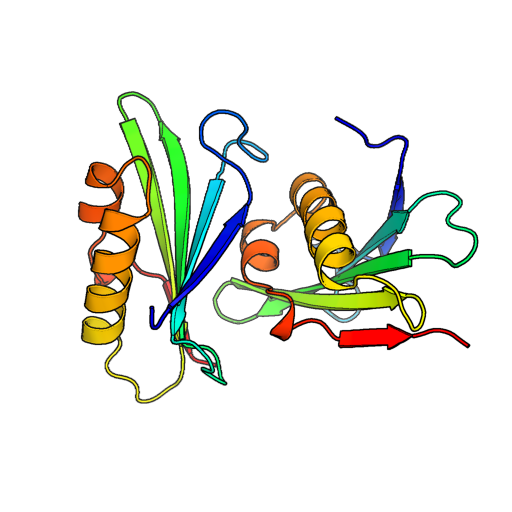.630 1.00 32.15 1879 ILE B O 1
ATOM 1443 N N . ASP B 1 89 ? 50.733 -19.897 79.295 1.00 35.05 1880 ASP B N 1
ATOM 1444 C CA . ASP B 1 89 ? 50.518 -18.857 80.279 1.00 46.17 1880 ASP B CA 1
ATOM 1445 C C . ASP B 1 89 ? 49.048 -18.690 80.618 1.00 41.65 1880 ASP B C 1
ATOM 1446 O O . ASP B 1 89 ? 48.706 -18.238 81.718 1.00 43.58 1880 ASP B O 1
ATOM 1451 N N . LEU B 1 90 ? 48.164 -19.084 79.704 1.00 36.07 1881 LEU B N 1
ATOM 1452 C CA . LEU B 1 90 ? 46.741 -18.928 79.957 1.00 34.15 1881 LEU B CA 1
ATOM 1453 C C . LEU B 1 90 ? 46.211 -19.953 80.930 1.00 47.44 1881 LEU B C 1
ATOM 1454 O O . LEU B 1 90 ? 45.093 -19.792 81.422 1.00 58.46 1881 LEU B O 1
ATOM 1459 N N . ILE B 1 91 ? 46.954 -21.017 81.181 1.00 45.62 1882 ILE B N 1
ATOM 1460 C CA . ILE B 1 91 ? 46.508 -22.023 82.133 1.00 46.77 1882 ILE B CA 1
ATOM 1461 C C . ILE B 1 91 ? 46.694 -21.477 83.536 1.00 53.53 1882 ILE B C 1
ATOM 1462 O O . ILE B 1 91 ? 47.747 -20.904 83.864 1.00 55.85 1882 ILE B O 1
ATOM 1467 N N . GLU B 1 92 ? 45.686 -21.662 84.379 1.00 55.98 1883 GLU B N 1
ATOM 1468 C CA A GLU B 1 92 ? 45.800 -21.384 85.804 0.74 63.48 1883 GLU B CA 1
ATOM 1469 C CA B GLU B 1 92 ? 45.825 -21.396 85.800 0.26 63.29 1883 GLU B CA 1
ATOM 1470 C C . GLU B 1 92 ? 45.370 -22.621 86.579 1.00 60.96 1883 GLU B C 1
ATOM 1471 O O . GLU B 1 92 ? 44.623 -23.462 86.072 1.00 57.59 1883 GLU B O 1
ATOM 1482 N N . PHE B 1 93 ? 45.850 -22.723 87.822 1.00 59.49 1884 PHE B N 1
ATOM 1483 C CA . PHE B 1 93 ? 45.682 -23.946 88.602 1.00 52.45 1884 PHE B CA 1
ATOM 1484 C C . PHE B 1 93 ? 44.276 -24.518 88.495 1.00 53.70 1884 PHE B C 1
ATOM 1485 O O . PHE B 1 93 ? 44.104 -25.737 88.412 1.00 60.01 1884 PHE B O 1
ATOM 1493 N N . GLY B 1 94 ? 43.266 -23.645 88.463 1.00 59.41 1885 GLY B N 1
ATOM 1494 C CA . GLY B 1 94 ? 41.896 -24.122 88.347 1.00 64.38 1885 GLY B CA 1
ATOM 1495 C C . GLY B 1 94 ? 41.642 -24.932 87.091 1.00 61.47 1885 GLY B C 1
ATOM 1496 O O . GLY B 1 94 ? 40.757 -25.793 87.072 1.00 57.23 1885 GLY B O 1
ATOM 1497 N N . ASP B 1 95 ? 42.437 -24.700 86.043 1.00 60.98 1886 ASP B N 1
ATOM 1498 C CA . ASP B 1 95 ? 42.308 -25.413 84.777 1.00 65.15 1886 ASP B CA 1
ATOM 1499 C C . ASP B 1 95 ? 42.983 -26.781 84.781 1.00 59.53 1886 ASP B C 1
ATOM 1500 O O . ASP B 1 95 ? 42.760 -27.570 83.858 1.00 52.17 1886 ASP B O 1
ATOM 1505 N N . VAL B 1 96 ? 43.807 -27.076 85.778 1.00 56.70 1887 VAL B N 1
ATOM 1506 C CA . VAL B 1 96 ? 44.677 -28.245 85.738 1.00 43.89 1887 VAL B CA 1
ATOM 1507 C C . VAL B 1 96 ? 43.910 -29.486 86.174 1.00 41.06 1887 VAL B C 1
ATOM 1508 O O . VAL B 1 96 ? 43.171 -29.452 87.162 1.00 45.57 1887 VAL B O 1
ATOM 1512 N N . LYS B 1 97 ? 44.071 -30.585 85.430 1.00 28.35 1888 LYS B N 1
ATOM 1513 C CA . LYS B 1 97 ? 43.669 -31.907 85.897 1.00 32.50 1888 LYS B CA 1
ATOM 1514 C C . LYS B 1 97 ? 44.708 -32.477 86.874 1.00 40.65 1888 LYS B C 1
ATOM 1515 O O . LYS B 1 97 ? 45.883 -32.600 86.521 1.00 37.94 1888 LYS B O 1
ATOM 1521 N N . VAL B 1 98 ? 44.278 -32.864 88.080 1.00 39.68 1889 VAL B N 1
ATOM 1522 C CA . VAL B 1 98 ? 45.182 -33.382 89.116 1.00 33.33 1889 VAL B CA 1
ATOM 1523 C C . VAL B 1 98 ? 44.965 -34.885 89.280 1.00 32.78 1889 VAL B C 1
ATOM 1524 O O . VAL B 1 98 ? 43.842 -35.337 89.530 1.00 39.83 1889 VAL B O 1
ATOM 1528 N N . ILE B 1 99 ? 46.047 -35.652 89.150 1.00 28.52 1890 ILE B N 1
ATOM 1529 C CA . ILE B 1 99 ? 46.062 -37.097 89.315 1.00 32.71 1890 ILE B CA 1
ATOM 1530 C C . ILE B 1 99 ? 46.901 -37.431 90.550 1.00 38.38 1890 ILE B C 1
ATOM 1531 O O . ILE B 1 99 ? 48.132 -37.341 90.509 1.00 33.71 1890 ILE B O 1
ATOM 1536 N N . GLU B 1 100 ? 46.271 -37.894 91.618 1.00 38.73 1891 GLU B N 1
ATOM 1537 C CA . GLU B 1 100 ? 47.020 -38.323 92.796 1.00 39.87 1891 GLU B CA 1
ATOM 1538 C C . GLU B 1 100 ? 47.280 -39.826 92.681 1.00 40.21 1891 GLU B C 1
ATOM 1539 O O . GLU B 1 100 ? 46.346 -40.635 92.723 1.00 45.61 1891 GLU B O 1
ATOM 1545 N N . LYS B 1 101 ? 48.552 -40.197 92.562 1.00 41.52 1892 LYS B N 1
ATOM 1546 C CA . LYS B 1 101 ? 48.917 -41.565 92.239 1.00 52.29 1892 LYS B CA 1
ATOM 1547 C C . LYS B 1 101 ? 48.793 -42.480 93.449 1.00 57.63 1892 LYS B C 1
ATOM 1548 O O . LYS B 1 101 ? 49.033 -42.082 94.592 1.00 53.80 1892 LYS B O 1
ATOM 1554 N N . THR B 1 102 ? 48.408 -43.722 93.174 1.00 55.74 1893 THR B N 1
ATOM 1555 C CA . THR B 1 102 ? 48.272 -44.751 94.184 1.00 58.60 1893 THR B CA 1
ATOM 1556 C C . THR B 1 102 ? 49.370 -45.791 93.998 1.00 59.43 1893 THR B C 1
ATOM 1557 O O . THR B 1 102 ? 50.329 -45.847 94.764 1.00 64.21 1893 THR B O 1
#